Protein AF-A0A850RDW0-F1 (afdb_monomer)

InterPro domains:
  IPR006597 Sel1-like repeat [SM00671] (72-103)
  IPR006597 Sel1-like repeat [SM00671] (104-139)
  IPR011990 Tetratricopeptide-like helical domain superfamily [G3DSA:1.25.40.10] (66-177)

pLDDT: mean 93.42, std 8.1, range [46.59, 98.75]

Structure (mmCIF, N/CA/C/O backbone):
data_AF-A0A850RDW0-F1
#
_entry.id   AF-A0A850RDW0-F1
#
loop_
_atom_site.group_PDB
_atom_site.id
_atom_site.type_symbol
_atom_site.label_atom_id
_atom_site.label_alt_id
_atom_site.label_comp_id
_atom_site.label_asym_id
_atom_site.label_entity_id
_atom_site.label_seq_id
_atom_site.pdbx_PDB_ins_code
_atom_site.Cartn_x
_atom_site.Cartn_y
_atom_site.Cartn_z
_atom_site.occupancy
_atom_site.B_iso_or_equiv
_atom_site.auth_seq_id
_atom_site.auth_comp_id
_atom_site.auth_asym_id
_atom_site.auth_atom_id
_at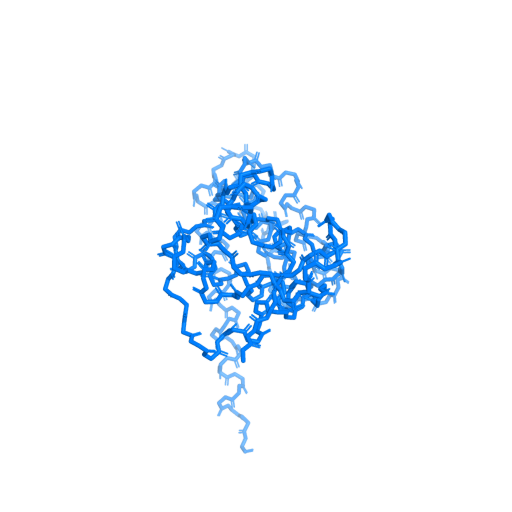om_site.pdbx_PDB_model_num
ATOM 1 N N . MET A 1 1 ? -23.866 -1.781 8.067 1.00 80.44 1 MET A N 1
ATOM 2 C CA . MET A 1 1 ? -22.980 -1.298 9.145 1.00 80.44 1 MET A CA 1
ATOM 3 C C . MET A 1 1 ? -21.683 -2.078 9.038 1.00 80.44 1 MET A C 1
ATOM 5 O O . MET A 1 1 ? -21.721 -3.296 9.168 1.00 80.44 1 MET A O 1
ATOM 9 N N . HIS A 1 2 ? -20.585 -1.411 8.688 1.00 94.94 2 HIS A N 1
ATOM 10 C CA . HIS A 1 2 ? -19.295 -2.055 8.430 1.00 94.94 2 HIS A CA 1
ATOM 11 C C . HIS A 1 2 ? -18.422 -2.018 9.685 1.00 94.94 2 HIS A C 1
ATOM 13 O O . HIS A 1 2 ? -18.418 -1.025 10.416 1.00 94.94 2 HIS A O 1
ATOM 19 N N . LEU A 1 3 ? -17.718 -3.117 9.938 1.00 95.56 3 LEU A N 1
ATOM 20 C CA . LEU A 1 3 ? -16.852 -3.311 11.094 1.00 95.56 3 LEU A CA 1
ATOM 21 C C . LEU A 1 3 ? -15.437 -3.593 10.613 1.00 95.56 3 LEU A C 1
ATOM 23 O O . LEU A 1 3 ? -15.265 -4.355 9.664 1.00 95.56 3 LEU A O 1
ATOM 27 N N . ILE A 1 4 ? -14.456 -3.001 11.286 1.00 96.19 4 ILE A N 1
ATOM 28 C CA . ILE A 1 4 ? -13.034 -3.181 10.985 1.00 96.19 4 ILE A CA 1
ATOM 29 C C . ILE A 1 4 ? -12.236 -3.409 12.264 1.00 96.19 4 ILE A C 1
ATOM 31 O O . ILE A 1 4 ? -12.611 -2.929 13.338 1.00 96.19 4 ILE A O 1
ATOM 35 N N . SER A 1 5 ? -11.125 -4.128 12.150 1.00 95.38 5 SER A N 1
ATOM 36 C CA . SER A 1 5 ? -10.209 -4.352 13.261 1.00 95.38 5 SER A CA 1
ATOM 37 C C . SER A 1 5 ? -9.553 -3.053 13.739 1.00 95.38 5 SER A C 1
ATOM 39 O O . SER A 1 5 ? -9.386 -2.078 12.996 1.00 95.38 5 SER A O 1
ATOM 41 N N . LEU A 1 6 ? -9.068 -3.061 14.983 1.00 94.06 6 LEU A N 1
ATOM 42 C CA . LEU A 1 6 ? -8.269 -1.955 15.519 1.00 94.06 6 LEU A CA 1
ATOM 43 C C . LEU A 1 6 ? -6.953 -1.716 14.766 1.00 94.06 6 LEU A C 1
ATOM 45 O O . LEU A 1 6 ? -6.430 -0.603 14.806 1.00 94.06 6 LEU A O 1
ATOM 49 N N . ASN A 1 7 ? -6.406 -2.730 14.089 1.00 93.62 7 ASN A N 1
ATOM 50 C CA . ASN A 1 7 ? -5.201 -2.554 13.276 1.00 93.62 7 ASN A CA 1
ATOM 51 C C . ASN A 1 7 ? -5.506 -1.688 12.047 1.00 93.62 7 ASN A C 1
ATOM 53 O O . ASN A 1 7 ? -4.749 -0.769 11.740 1.00 93.62 7 ASN A O 1
ATOM 57 N N . THR A 1 8 ? -6.629 -1.947 11.381 1.00 96.25 8 THR A N 1
ATOM 58 C CA . THR A 1 8 ? -7.081 -1.150 10.234 1.00 96.25 8 THR A CA 1
ATOM 59 C C . THR A 1 8 ? -7.539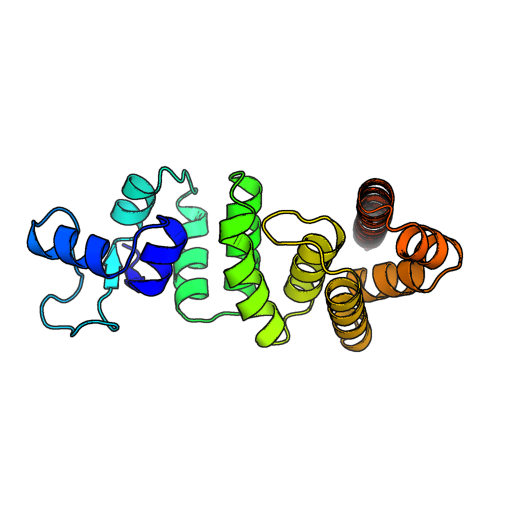 0.232 10.671 1.00 96.25 8 THR A C 1
ATOM 61 O O . THR A 1 8 ? -7.159 1.220 10.052 1.00 96.25 8 THR A O 1
ATOM 64 N N . ALA A 1 9 ? -8.240 0.342 11.801 1.00 96.38 9 ALA A N 1
ATOM 65 C CA . ALA A 1 9 ? -8.602 1.640 12.363 1.00 96.38 9 ALA A CA 1
ATOM 66 C C . ALA A 1 9 ? -7.370 2.506 12.685 1.00 96.38 9 ALA A C 1
ATOM 68 O O . ALA A 1 9 ? -7.361 3.706 12.401 1.00 96.38 9 ALA A O 1
ATOM 69 N N . ALA A 1 10 ? -6.310 1.905 13.235 1.00 95.50 10 ALA A N 1
ATOM 70 C CA . ALA A 1 10 ? -5.043 2.588 13.484 1.00 95.50 10 ALA A CA 1
ATOM 71 C C . ALA A 1 10 ? -4.384 3.052 12.179 1.00 95.50 10 ALA A C 1
ATOM 73 O O . ALA A 1 10 ? -3.977 4.208 12.086 1.00 95.50 10 ALA A O 1
ATOM 74 N N . ALA A 1 11 ? -4.343 2.190 11.158 1.00 94.69 11 ALA A N 1
ATOM 75 C CA . ALA A 1 11 ? -3.799 2.536 9.845 1.00 94.69 11 ALA A CA 1
ATOM 76 C C . ALA A 1 11 ? -4.567 3.695 9.182 1.00 94.69 11 ALA A C 1
ATOM 78 O O . ALA A 1 11 ? -3.960 4.628 8.671 1.00 94.69 11 ALA A O 1
ATOM 79 N N . LEU A 1 12 ? -5.901 3.692 9.249 1.00 96.19 12 LEU A N 1
ATOM 80 C CA . LEU A 1 12 ? -6.719 4.747 8.649 1.00 96.19 12 LEU A CA 1
ATOM 81 C C . LEU A 1 12 ? -6.650 6.068 9.418 1.00 96.19 12 LEU A C 1
ATOM 83 O O . LEU A 1 12 ? -6.789 7.122 8.816 1.00 96.19 12 LEU A O 1
ATOM 87 N N . THR A 1 13 ? -6.427 6.061 10.730 1.00 96.31 13 THR A N 1
ATOM 88 C CA . THR A 1 13 ? -6.446 7.295 11.545 1.00 96.31 13 THR A CA 1
ATOM 89 C C . THR A 1 13 ? -5.061 7.851 11.862 1.00 96.31 13 THR A C 1
ATOM 91 O O . THR A 1 13 ? -4.958 8.981 12.332 1.00 96.31 13 THR A O 1
ATOM 94 N N . GLY A 1 14 ? -4.002 7.057 11.680 1.00 94.31 14 GLY A N 1
ATOM 95 C CA . GLY A 1 14 ? -2.660 7.364 12.185 1.00 94.31 14 GLY A CA 1
ATOM 96 C C . GLY A 1 14 ? -2.547 7.292 13.716 1.00 94.31 14 GLY A C 1
ATOM 97 O O . GLY A 1 14 ? -1.506 7.623 14.286 1.00 94.31 14 GLY A O 1
ATOM 98 N N . LEU A 1 15 ? -3.605 6.872 14.419 1.00 95.25 15 LEU A N 1
ATOM 99 C CA . LEU A 1 15 ? -3.609 6.764 15.874 1.00 95.25 15 LEU A CA 1
ATOM 100 C C . LEU A 1 15 ? -3.040 5.424 16.330 1.00 95.25 15 LEU A C 1
ATOM 102 O O . LEU A 1 15 ? -3.237 4.379 15.715 1.00 95.25 15 LEU A O 1
ATOM 106 N N . THR A 1 16 ? -2.398 5.425 17.497 1.00 94.81 16 THR A N 1
ATOM 107 C CA . THR A 1 16 ? -1.980 4.169 18.128 1.00 94.81 16 THR A CA 1
ATOM 108 C C . THR A 1 16 ? -3.191 3.360 18.601 1.00 94.81 16 THR A C 1
ATOM 110 O O . THR A 1 16 ? -4.186 3.928 19.065 1.00 94.81 16 THR A O 1
ATOM 113 N N . LYS A 1 17 ? -3.069 2.025 18.619 1.00 92.50 17 LYS A N 1
ATOM 114 C CA . LYS A 1 17 ? -4.079 1.133 19.222 1.00 92.50 17 LYS A CA 1
ATOM 115 C C . LYS A 1 17 ? -4.432 1.528 20.661 1.00 92.50 17 LYS A C 1
ATOM 117 O O . LYS A 1 17 ? -5.593 1.463 21.046 1.00 92.50 17 LYS A O 1
ATOM 122 N N . ARG A 1 18 ? -3.451 1.991 21.447 1.00 93.00 18 ARG A N 1
ATOM 123 C CA . ARG A 1 18 ? -3.665 2.488 22.818 1.00 93.00 18 ARG A CA 1
ATOM 124 C C . ARG A 1 18 ? -4.600 3.700 22.845 1.00 93.00 18 ARG A C 1
ATOM 126 O O . ARG A 1 18 ? -5.454 3.794 23.723 1.00 93.00 18 ARG A O 1
ATOM 133 N N . THR A 1 19 ? -4.440 4.630 21.905 1.00 95.69 19 THR A N 1
ATOM 134 C CA . THR A 1 19 ? -5.311 5.809 21.799 1.00 95.69 19 THR A CA 1
ATOM 135 C C . THR A 1 19 ? -6.731 5.412 21.413 1.00 95.69 19 THR A C 1
ATOM 137 O O . THR A 1 19 ? -7.672 5.924 22.014 1.00 95.69 19 THR A O 1
ATOM 140 N N . LEU A 1 20 ? -6.881 4.486 20.461 1.00 94.81 20 LEU A N 1
ATOM 141 C CA . LEU A 1 20 ? -8.188 3.966 20.051 1.00 94.81 20 LEU A CA 1
ATOM 142 C C . LEU A 1 20 ? -8.903 3.264 21.212 1.00 94.81 20 LEU A C 1
ATOM 144 O O . LEU A 1 20 ? -10.069 3.548 21.460 1.00 94.81 20 LEU A O 1
ATOM 148 N N . TRP A 1 21 ? -8.187 2.454 21.998 1.00 92.56 21 TRP A N 1
ATOM 149 C CA . TRP A 1 21 ? -8.728 1.844 23.217 1.00 92.56 21 TRP A CA 1
ATOM 150 C C . TRP A 1 21 ? -9.228 2.873 24.229 1.00 92.56 21 TRP A C 1
ATOM 152 O O . TRP A 1 21 ? -10.342 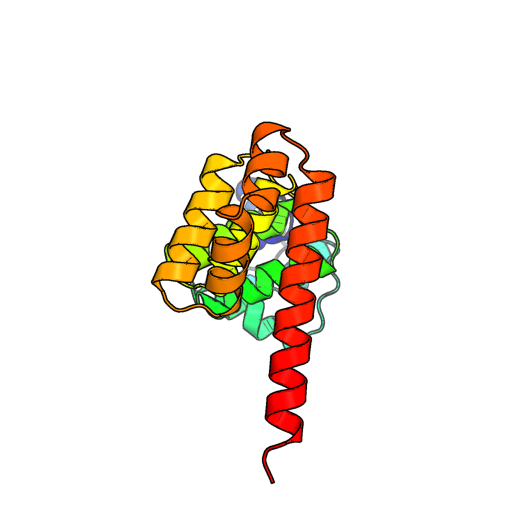2.754 24.721 1.00 92.56 21 TRP A O 1
ATOM 162 N N . ARG A 1 22 ? -8.470 3.948 24.467 1.00 93.56 22 ARG A N 1
ATOM 163 C CA . ARG A 1 22 ? -8.927 5.036 25.344 1.00 93.56 22 ARG A CA 1
ATOM 164 C C . ARG A 1 22 ? -10.224 5.685 24.845 1.00 93.56 22 ARG A C 1
ATOM 166 O O . ARG A 1 22 ? -11.025 6.132 25.658 1.00 93.56 22 ARG A O 1
ATOM 173 N N . TYR A 1 23 ? -10.416 5.785 23.528 1.00 95.31 23 TYR A N 1
ATOM 174 C CA . TYR A 1 23 ? -11.659 6.307 22.955 1.00 95.31 23 TYR A CA 1
ATOM 175 C C . TYR A 1 23 ? -12.827 5.334 23.100 1.00 95.31 23 TYR A C 1
ATOM 177 O O . TYR A 1 23 ? -13.948 5.793 23.298 1.00 95.31 23 TYR A O 1
ATOM 185 N N . ILE A 1 24 ? -12.571 4.027 23.065 1.00 92.81 24 ILE A N 1
ATOM 186 C CA . ILE A 1 24 ? -13.572 3.011 23.405 1.00 92.81 24 ILE A CA 1
ATOM 187 C C . ILE A 1 24 ? -13.963 3.141 24.884 1.00 92.81 24 ILE A C 1
ATOM 189 O O . ILE A 1 24 ? -15.142 3.293 25.188 1.00 92.81 24 ILE A O 1
ATOM 193 N N . ASP A 1 25 ? -12.986 3.200 25.795 1.00 91.81 25 ASP A N 1
ATOM 194 C CA . ASP A 1 25 ? -13.229 3.316 27.243 1.00 91.81 25 ASP A CA 1
ATOM 195 C C . ASP A 1 25 ? -14.012 4.584 27.613 1.00 91.81 25 ASP A C 1
ATOM 197 O O . ASP A 1 25 ? -14.826 4.581 28.535 1.00 91.81 25 ASP A O 1
ATOM 201 N N . SER A 1 26 ? -13.781 5.687 26.892 1.00 94.38 26 SER A N 1
ATOM 202 C CA . SER A 1 26 ? -14.504 6.944 27.103 1.00 94.38 26 SER A CA 1
ATOM 203 C C . SER A 1 26 ? -15.867 7.005 26.401 1.00 94.38 26 SER A C 1
ATOM 205 O O . SER A 1 26 ? -16.510 8.051 26.458 1.00 94.38 26 SER A O 1
ATOM 207 N N . GLY A 1 27 ? -16.274 5.958 25.675 1.00 92.31 27 GLY A N 1
ATOM 208 C CA . GLY A 1 27 ? -17.512 5.921 24.888 1.00 92.31 27 GLY A CA 1
ATOM 209 C C . GLY A 1 27 ? -17.509 6.809 23.637 1.00 92.31 27 GLY A C 1
ATOM 210 O O . GLY A 1 27 ? -18.568 7.122 23.106 1.00 92.31 27 GLY A O 1
ATOM 211 N N . ARG A 1 28 ? -16.333 7.254 23.175 1.00 93.81 28 ARG A N 1
ATOM 212 C CA . ARG A 1 28 ? -16.183 8.035 21.934 1.00 93.81 28 ARG A CA 1
ATOM 213 C C . ARG A 1 28 ? -16.196 7.143 20.690 1.00 93.81 28 ARG A C 1
ATOM 215 O O . ARG A 1 28 ? -16.588 7.619 19.631 1.00 93.81 28 ARG A O 1
ATOM 222 N N . LEU A 1 29 ? -15.714 5.908 20.819 1.00 93.81 29 LEU A N 1
ATOM 223 C CA . LEU A 1 29 ? -15.813 4.878 19.791 1.00 93.81 29 LEU A CA 1
ATOM 224 C C . LEU A 1 29 ? -16.658 3.718 20.305 1.00 93.81 29 LEU A C 1
ATOM 226 O O . LEU A 1 29 ? -16.528 3.314 21.462 1.00 93.81 29 LEU A O 1
ATOM 230 N N . THR A 1 30 ? -17.470 3.155 19.425 1.00 92.88 30 THR A N 1
ATOM 231 C CA . THR A 1 30 ? -18.327 2.013 19.712 1.00 92.88 30 THR A CA 1
ATOM 232 C C . THR A 1 30 ? -17.649 0.729 19.231 1.00 92.88 30 THR A C 1
ATOM 234 O O . THR A 1 30 ? -17.227 0.610 18.076 1.00 92.88 30 THR A O 1
ATOM 237 N N . VAL A 1 31 ? -17.536 -0.249 20.131 1.00 90.31 31 VAL A N 1
ATOM 238 C CA . VAL A 1 31 ? -17.037 -1.598 19.827 1.00 90.31 31 VAL A CA 1
ATOM 239 C C . VAL A 1 31 ? -18.215 -2.530 19.545 1.00 90.31 31 VAL A C 1
ATOM 241 O O . VAL A 1 31 ? -19.213 -2.506 20.265 1.00 90.31 31 VAL A O 1
ATOM 244 N N . ALA A 1 32 ? -18.102 -3.373 18.517 1.00 83.81 32 ALA A N 1
ATOM 245 C CA . ALA A 1 32 ? -19.183 -4.282 18.124 1.00 83.81 32 ALA A CA 1
ATOM 246 C C . ALA A 1 32 ? -19.490 -5.338 19.199 1.00 83.81 32 ALA A C 1
ATOM 248 O O . ALA A 1 32 ? -20.643 -5.711 19.406 1.00 83.81 32 ALA A O 1
ATOM 249 N N . ASN A 1 33 ? -18.450 -5.814 19.886 1.00 82.38 33 ASN A N 1
ATOM 250 C CA . ASN A 1 33 ? -18.553 -6.780 20.969 1.00 82.38 33 ASN A CA 1
ATOM 251 C C . ASN A 1 33 ? -17.702 -6.316 22.167 1.00 82.38 33 ASN A C 1
ATOM 253 O O . ASN A 1 33 ? -16.481 -6.462 22.138 1.00 82.38 33 ASN A O 1
ATOM 257 N N . PRO A 1 34 ? -18.319 -5.789 23.240 1.00 69.31 34 PRO A N 1
ATOM 258 C CA . PRO A 1 34 ? -17.600 -5.311 24.426 1.00 69.31 34 PRO A CA 1
ATOM 259 C C . PRO A 1 34 ? -16.796 -6.395 25.154 1.00 69.31 34 PRO A C 1
ATOM 261 O O . PRO A 1 34 ? -15.900 -6.080 25.931 1.00 69.31 34 PRO A O 1
ATOM 264 N N . ASN A 1 35 ? -17.119 -7.669 24.913 1.00 72.81 35 ASN A N 1
ATOM 265 C CA . ASN A 1 35 ? -16.453 -8.812 25.532 1.00 72.81 35 ASN A CA 1
ATOM 266 C C . ASN A 1 35 ? -15.321 -9.385 24.661 1.00 72.81 35 ASN A C 1
ATOM 268 O O . ASN A 1 35 ? -14.656 -10.336 25.078 1.00 72.81 35 ASN A O 1
ATOM 272 N N . GLU A 1 36 ? -15.100 -8.853 23.454 1.00 74.31 36 GLU A N 1
ATOM 273 C CA . GLU A 1 36 ? -13.983 -9.268 22.607 1.00 74.31 36 GLU A CA 1
ATOM 274 C C . GLU A 1 36 ? -12.665 -8.668 23.112 1.00 74.31 36 GLU A C 1
ATOM 276 O O . GLU A 1 36 ? -12.533 -7.449 23.240 1.00 74.31 36 GLU A O 1
ATOM 281 N N . PRO A 1 37 ? -11.655 -9.503 23.403 1.00 64.31 37 PRO A N 1
ATOM 282 C CA . PRO A 1 37 ? -10.423 -9.021 23.995 1.00 64.31 37 PRO A CA 1
ATOM 283 C C . PRO A 1 37 ? -9.545 -8.300 22.969 1.00 64.31 37 PRO A C 1
ATOM 285 O O . PRO A 1 37 ? -9.248 -8.836 21.898 1.00 64.31 37 PRO A O 1
ATOM 288 N N . GLY A 1 38 ? -9.010 -7.144 23.369 1.00 69.56 38 GLY A N 1
ATOM 289 C CA . GLY A 1 38 ? -7.776 -6.575 22.823 1.00 69.56 38 GLY A CA 1
ATOM 290 C C . GLY A 1 38 ? -7.715 -6.518 21.291 1.00 69.56 38 GLY A C 1
ATOM 291 O O . GLY A 1 38 ? -8.446 -5.783 20.640 1.00 69.56 38 GLY A O 1
ATOM 292 N N . GLU A 1 39 ? -6.796 -7.276 20.694 1.00 65.69 39 GLU A N 1
ATOM 293 C CA . GLU A 1 39 ? -6.509 -7.211 19.252 1.00 65.69 39 GLU A CA 1
ATOM 294 C C . GLU A 1 39 ? -7.621 -7.755 18.347 1.00 65.69 39 GLU A C 1
ATOM 296 O O . GLU A 1 39 ? -7.575 -7.528 17.142 1.00 65.69 39 GLU A O 1
ATOM 301 N N . LYS A 1 40 ? -8.614 -8.451 18.913 1.00 78.69 40 LYS A N 1
ATOM 302 C CA . LYS A 1 40 ? -9.766 -8.975 18.168 1.00 78.69 40 LYS A CA 1
ATOM 303 C C . LYS A 1 40 ? -10.939 -8.003 18.110 1.00 78.69 40 LYS A C 1
ATOM 305 O O . LYS A 1 40 ? -11.911 -8.302 17.431 1.00 78.69 40 LYS A O 1
ATOM 310 N N . ALA A 1 41 ? -10.864 -6.879 18.820 1.00 87.94 41 ALA A N 1
ATOM 311 C CA . ALA A 1 41 ? -11.945 -5.911 18.848 1.00 87.94 41 ALA A CA 1
ATOM 312 C C . ALA A 1 41 ? -12.169 -5.286 17.463 1.00 87.94 41 ALA A C 1
ATOM 314 O O . ALA A 1 41 ? -11.219 -4.889 16.778 1.00 87.94 41 ALA A O 1
ATOM 315 N N . HIS A 1 42 ? -13.445 -5.160 17.102 1.00 93.75 42 HIS A N 1
ATOM 316 C CA . HIS A 1 42 ? -13.887 -4.469 15.899 1.00 93.75 42 HIS A CA 1
ATOM 317 C C . HIS A 1 42 ? -14.674 -3.211 16.254 1.00 93.75 42 HIS A C 1
ATOM 319 O O . HIS A 1 42 ? -15.501 -3.212 17.168 1.00 93.75 42 HIS A O 1
ATOM 325 N N . VAL A 1 43 ? -14.428 -2.149 15.496 1.00 95.25 43 VAL A N 1
ATOM 326 C CA . VAL A 1 43 ? -15.070 -0.837 15.634 1.00 95.25 43 VAL A CA 1
ATOM 327 C C . VAL A 1 43 ? -15.815 -0.481 14.355 1.00 95.25 43 VAL A C 1
ATOM 329 O O . VAL A 1 43 ? -15.550 -1.045 13.288 1.00 95.25 43 VAL A O 1
ATOM 332 N N . HIS A 1 44 ? -16.761 0.448 14.453 1.00 95.69 44 HIS A N 1
ATOM 333 C CA . HIS A 1 44 ? -17.546 0.875 13.301 1.00 95.69 44 HIS A CA 1
ATOM 334 C C . HIS A 1 44 ? -16.728 1.741 12.350 1.00 95.69 44 HIS A C 1
ATOM 336 O O . HIS A 1 44 ? -16.143 2.746 12.749 1.00 95.69 44 HIS A O 1
ATOM 342 N N . LEU A 1 45 ? -16.730 1.362 11.072 1.00 96.56 45 LEU A N 1
ATOM 343 C CA . LEU A 1 45 ? -15.980 2.060 10.034 1.00 96.56 45 LEU A CA 1
ATOM 344 C C . LEU A 1 45 ? -16.378 3.540 9.929 1.00 96.56 45 LEU A C 1
ATOM 346 O O . LEU A 1 45 ? -15.496 4.385 9.842 1.00 96.56 45 LEU A O 1
ATOM 350 N N . ASP A 1 46 ? -17.669 3.864 10.015 1.00 95.00 46 ASP A N 1
ATOM 351 C CA . ASP A 1 46 ? -18.161 5.243 9.874 1.00 95.00 46 ASP A CA 1
ATOM 352 C C . ASP A 1 46 ? -17.580 6.180 10.952 1.00 95.00 46 ASP A C 1
ATOM 354 O O . ASP A 1 46 ? -17.196 7.314 10.664 1.00 95.00 46 ASP A O 1
ATOM 358 N N . GLU A 1 47 ? -17.434 5.691 12.189 1.00 95.94 47 GLU A N 1
ATOM 359 C CA . GLU A 1 47 ? -16.808 6.448 13.280 1.00 95.94 47 GLU A CA 1
ATOM 360 C C . GLU A 1 47 ? -15.306 6.662 13.034 1.00 95.94 47 GLU A C 1
ATOM 362 O O . GLU A 1 47 ? -14.756 7.719 13.351 1.00 95.94 47 GLU A O 1
ATOM 367 N N . ILE A 1 48 ? -14.636 5.672 12.438 1.00 97.06 48 ILE A N 1
ATOM 368 C CA . ILE A 1 48 ? -13.216 5.744 12.084 1.00 97.06 48 ILE A CA 1
ATOM 369 C C . ILE A 1 48 ? -12.976 6.681 10.900 1.00 97.06 48 ILE A C 1
ATOM 371 O O . ILE A 1 48 ? -12.029 7.469 10.936 1.00 97.06 48 ILE A O 1
ATOM 375 N N . LEU A 1 49 ? -13.828 6.654 9.875 1.00 95.81 49 LEU A N 1
ATOM 376 C CA . LEU A 1 49 ? -13.756 7.594 8.757 1.00 95.81 49 LEU A CA 1
ATOM 377 C C . LEU A 1 49 ? -13.960 9.030 9.254 1.00 95.81 49 LEU A C 1
ATOM 379 O O . LEU A 1 49 ? -13.112 9.884 8.993 1.00 95.81 49 LEU A O 1
ATOM 383 N N . ALA A 1 50 ? -14.965 9.261 10.106 1.00 94.75 50 ALA A N 1
ATOM 384 C CA . ALA A 1 50 ? -15.173 10.555 10.754 1.00 94.75 50 ALA A CA 1
ATOM 385 C C . ALA A 1 50 ? -13.964 11.008 11.597 1.00 94.75 50 ALA A C 1
ATOM 387 O O . ALA A 1 50 ? -13.633 12.193 11.623 1.00 94.75 50 ALA A O 1
ATOM 388 N N . LEU A 1 51 ? -13.281 10.079 12.276 1.00 95.69 51 LEU A N 1
ATOM 389 C CA . LEU A 1 51 ? -12.096 10.377 13.086 1.00 95.69 51 LEU A CA 1
ATOM 390 C C . LEU A 1 51 ? -10.844 10.656 12.246 1.00 95.69 51 LEU A C 1
ATOM 392 O O . LEU A 1 51 ? -10.021 11.483 12.634 1.00 95.69 51 LEU A O 1
ATOM 396 N N . SER A 1 52 ? -10.685 9.949 11.129 1.00 94.56 52 SER A N 1
ATOM 397 C CA . SER A 1 52 ? -9.527 10.076 10.237 1.00 94.56 52 SER A CA 1
ATOM 398 C C . SER A 1 52 ? -9.576 11.314 9.341 1.00 94.56 52 SER A C 1
ATOM 400 O O . SER A 1 52 ? -8.543 11.708 8.807 1.00 94.56 52 SER A O 1
ATOM 402 N N . GLY A 1 53 ? -10.759 11.910 9.153 1.00 91.25 53 GLY A N 1
ATOM 403 C CA . GLY A 1 53 ? -10.974 12.981 8.178 1.00 91.25 53 GLY A CA 1
ATOM 404 C C . GLY A 1 53 ? -10.996 12.495 6.724 1.00 91.25 53 GLY A C 1
ATOM 405 O O . GLY A 1 53 ? -11.010 13.317 5.811 1.00 91.25 53 GLY A O 1
ATOM 406 N N . LEU A 1 54 ? -11.002 11.177 6.494 1.00 91.38 54 LEU A N 1
ATOM 407 C CA . LEU A 1 54 ? -11.175 10.590 5.169 1.00 91.38 54 LEU A CA 1
ATOM 408 C C . LEU A 1 54 ? -12.623 10.733 4.705 1.00 91.38 54 LEU A C 1
ATOM 410 O O . LEU A 1 54 ? -13.553 10.410 5.442 1.00 91.38 54 LEU A O 1
ATOM 414 N N . THR A 1 55 ? -12.800 11.151 3.454 1.00 89.50 55 THR A N 1
ATOM 415 C CA . THR A 1 55 ? -14.104 11.134 2.782 1.00 89.50 55 THR A CA 1
ATOM 416 C C . THR A 1 55 ? -14.074 10.043 1.722 1.00 89.50 55 THR A C 1
ATOM 418 O O . THR A 1 55 ? -13.660 10.276 0.592 1.00 89.50 55 THR A O 1
ATOM 421 N N . ILE A 1 56 ? -14.458 8.831 2.118 1.00 92.44 56 ILE A N 1
ATOM 422 C CA . ILE A 1 56 ? -14.568 7.679 1.219 1.00 92.44 56 ILE A CA 1
ATOM 423 C C . ILE A 1 56 ? -16.053 7.446 0.953 1.00 92.44 56 ILE A C 1
ATOM 425 O O . ILE A 1 56 ? -16.849 7.447 1.892 1.00 92.44 56 ILE A O 1
ATOM 429 N N . ASP A 1 57 ? -16.426 7.296 -0.319 1.00 93.56 57 ASP A N 1
ATOM 430 C CA . ASP A 1 57 ? -17.812 7.007 -0.689 1.00 93.56 57 ASP A CA 1
ATOM 431 C C . ASP A 1 57 ? -18.252 5.667 -0.061 1.00 93.56 57 ASP A C 1
ATOM 433 O O . ASP A 1 57 ? -17.483 4.695 -0.107 1.00 93.56 57 ASP A O 1
ATOM 437 N N . PRO A 1 58 ? -19.465 5.587 0.525 1.00 95.25 58 PRO A N 1
ATOM 438 C CA . PRO A 1 58 ? -20.020 4.349 1.061 1.00 95.25 58 PRO A CA 1
ATOM 439 C C . PRO A 1 58 ? -19.936 3.130 0.135 1.00 95.25 58 PRO A C 1
ATOM 441 O O . PRO A 1 58 ? -19.873 2.007 0.641 1.00 95.25 58 PRO A O 1
ATOM 444 N N . GLU A 1 59 ? -19.899 3.314 -1.190 1.00 95.56 59 GLU A N 1
ATOM 445 C CA . GLU A 1 59 ? -19.713 2.214 -2.145 1.00 95.56 59 GLU A CA 1
ATOM 446 C C . GLU A 1 59 ? -18.391 1.445 -1.951 1.00 95.56 59 GLU A C 1
ATOM 448 O O . GLU A 1 59 ? -18.346 0.243 -2.208 1.00 95.56 59 GLU A O 1
ATOM 453 N N . TYR A 1 60 ? -17.346 2.090 -1.411 1.00 95.94 60 TYR A N 1
ATOM 454 C CA . TYR A 1 60 ? -16.036 1.478 -1.136 1.00 95.94 60 TYR A CA 1
ATOM 455 C C . TYR A 1 60 ? -15.892 0.934 0.291 1.00 95.94 60 TYR A C 1
ATOM 457 O O . TYR A 1 60 ? -14.864 0.349 0.639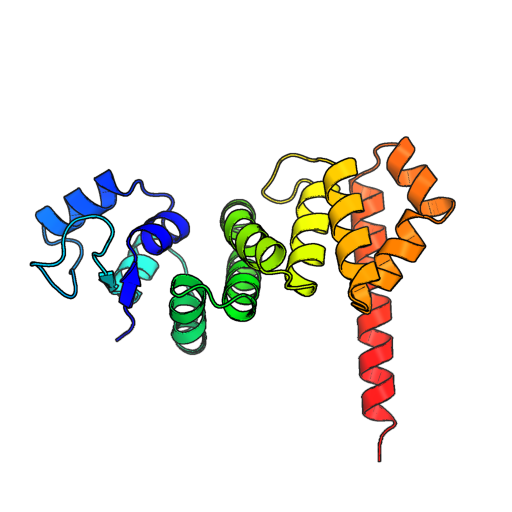 1.00 95.94 60 TYR A O 1
ATOM 465 N N . HIS A 1 61 ? -16.898 1.090 1.156 1.00 96.88 61 HIS A N 1
ATOM 466 C CA . HIS A 1 61 ? -16.843 0.525 2.509 1.00 96.88 61 HIS A CA 1
ATOM 467 C C . HIS A 1 61 ? -16.630 -1.002 2.527 1.00 96.88 61 HIS A C 1
ATOM 469 O O . HIS A 1 61 ? -15.853 -1.467 3.367 1.00 96.88 61 HIS A O 1
ATOM 475 N N . PRO A 1 62 ? -17.245 -1.804 1.628 1.00 97.81 62 PRO A N 1
ATOM 476 C CA . PRO A 1 62 ? -16.935 -3.228 1.510 1.00 97.81 62 PRO A CA 1
ATOM 477 C C . PRO A 1 62 ? -15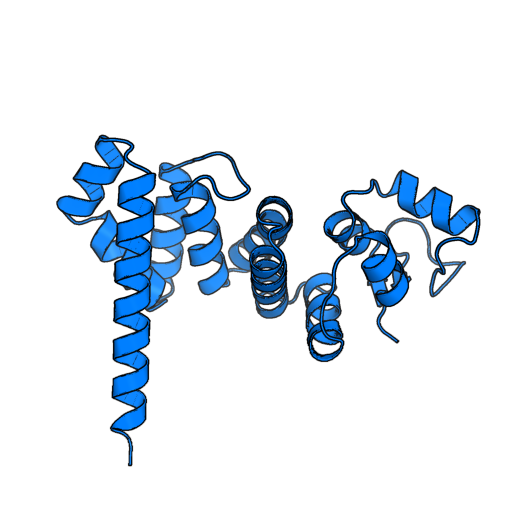.450 -3.493 1.237 1.00 97.81 62 PRO A C 1
ATOM 479 O O . PRO A 1 62 ? -14.866 -4.332 1.915 1.00 97.81 62 PRO A O 1
ATOM 482 N N . THR A 1 63 ? -14.815 -2.716 0.353 1.00 98.00 63 THR A N 1
ATOM 483 C CA . THR A 1 63 ? -13.380 -2.825 0.045 1.00 98.00 63 THR A CA 1
ATOM 484 C C . THR A 1 63 ? -12.521 -2.660 1.295 1.00 98.00 63 THR A C 1
ATOM 486 O O . THR A 1 63 ? -11.597 -3.435 1.518 1.00 98.00 63 THR A O 1
ATOM 489 N N . ILE A 1 64 ? -12.845 -1.703 2.170 1.00 98.06 64 ILE A N 1
ATOM 490 C CA . ILE A 1 64 ? -12.097 -1.502 3.423 1.00 98.06 64 ILE A CA 1
ATOM 491 C C . ILE A 1 64 ? -12.239 -2.719 4.349 1.00 98.06 64 ILE A C 1
ATOM 493 O O . ILE A 1 64 ? -11.270 -3.141 4.982 1.00 98.06 64 ILE A O 1
ATOM 497 N N . VAL A 1 65 ? -13.439 -3.298 4.426 1.00 97.81 65 VAL A N 1
ATOM 498 C CA . VAL A 1 65 ? -13.697 -4.492 5.244 1.00 97.81 65 VAL A CA 1
ATOM 499 C C . VAL A 1 65 ? -12.972 -5.718 4.687 1.00 97.81 65 VAL A C 1
ATOM 501 O O . VAL A 1 65 ? -12.403 -6.494 5.452 1.00 97.81 65 VAL A O 1
ATOM 504 N N . ASP A 1 66 ? -12.956 -5.906 3.372 1.00 98.38 66 ASP A N 1
ATOM 505 C CA . ASP A 1 66 ? -12.281 -7.050 2.758 1.00 98.38 66 ASP A CA 1
ATOM 506 C C . ASP A 1 66 ? -10.752 -6.898 2.808 1.00 98.38 66 ASP A C 1
ATOM 508 O O . ASP A 1 66 ? -10.041 -7.868 3.086 1.00 98.38 66 ASP A O 1
ATOM 512 N N . ALA A 1 67 ? -10.241 -5.667 2.710 1.00 98.38 67 ALA A N 1
ATOM 513 C CA . ALA A 1 67 ? -8.835 -5.363 2.956 1.00 98.38 67 ALA A CA 1
ATOM 514 C C . ALA A 1 67 ? -8.416 -5.707 4.397 1.00 98.38 67 ALA A C 1
ATOM 516 O O . ALA A 1 67 ? -7.359 -6.314 4.613 1.00 98.38 67 ALA A O 1
ATOM 517 N N . ASP A 1 68 ? -9.255 -5.358 5.383 1.00 97.44 68 ASP A N 1
ATOM 518 C CA . ASP A 1 68 ? -9.067 -5.702 6.801 1.00 97.44 68 ASP A CA 1
ATOM 519 C C . ASP A 1 68 ? -9.028 -7.221 7.027 1.00 97.44 68 ASP A C 1
ATOM 521 O O . ASP A 1 68 ? -8.238 -7.713 7.833 1.00 97.44 68 ASP A O 1
ATOM 525 N N . ARG A 1 69 ? -9.823 -7.976 6.261 1.00 96.31 69 ARG A N 1
ATOM 526 C CA . ARG A 1 69 ? -9.859 -9.448 6.293 1.00 96.31 69 ARG A CA 1
ATOM 527 C C . ARG A 1 69 ? -8.682 -10.119 5.597 1.00 96.31 69 ARG A C 1
ATOM 529 O O . ARG A 1 69 ? -8.508 -11.327 5.752 1.00 96.31 69 ARG A O 1
ATOM 536 N N . GLY A 1 70 ? -7.868 -9.363 4.868 1.00 97.12 70 GLY A N 1
ATOM 537 C CA . GLY A 1 70 ? -6.681 -9.892 4.211 1.00 97.12 70 GLY A CA 1
ATOM 538 C C . GLY A 1 70 ? -6.832 -10.167 2.719 1.00 97.12 70 GLY A C 1
ATOM 539 O O . GLY A 1 70 ? -5.937 -10.799 2.165 1.00 97.12 70 GLY A O 1
ATOM 540 N N . ASP A 1 71 ? -7.921 -9.735 2.075 1.00 98.44 71 ASP A N 1
ATOM 541 C CA . ASP A 1 71 ? -8.080 -9.922 0.633 1.00 98.44 71 ASP A CA 1
ATOM 542 C C . ASP A 1 71 ? -7.033 -9.090 -0.141 1.00 98.44 71 ASP A C 1
ATOM 544 O O . ASP A 1 71 ? -7.002 -7.866 0.012 1.00 98.44 71 ASP A O 1
ATOM 548 N N . PRO A 1 72 ? -6.153 -9.707 -0.953 1.00 98.31 72 PRO A N 1
ATOM 549 C CA . PRO A 1 72 ? -5.054 -8.985 -1.595 1.00 98.31 72 PRO A CA 1
ATOM 550 C C . PRO A 1 72 ? -5.508 -7.931 -2.608 1.00 98.31 72 PRO A C 1
ATOM 552 O O . PRO A 1 72 ? -4.834 -6.913 -2.765 1.00 98.31 72 PRO A O 1
ATOM 555 N N . ILE A 1 73 ? -6.637 -8.165 -3.283 1.00 98.31 73 ILE A N 1
ATOM 556 C CA . ILE A 1 73 ? -7.188 -7.231 -4.269 1.00 98.31 73 ILE A CA 1
ATOM 557 C C . ILE A 1 73 ? -7.718 -6.008 -3.521 1.00 98.31 73 ILE A C 1
ATOM 559 O O . ILE A 1 73 ? -7.261 -4.896 -3.765 1.00 98.31 73 ILE A O 1
ATOM 563 N N . ALA A 1 74 ? -8.562 -6.220 -2.511 1.00 98.56 74 ALA A N 1
ATOM 564 C CA . ALA A 1 74 ? -9.118 -5.152 -1.693 1.00 98.56 74 ALA A CA 1
ATOM 565 C C . ALA A 1 74 ? -8.038 -4.363 -0.933 1.00 98.56 74 ALA A C 1
ATOM 567 O O . ALA A 1 74 ? -8.156 -3.152 -0.763 1.00 98.56 74 ALA A O 1
ATOM 568 N N . GLN A 1 75 ? -6.956 -5.016 -0.493 1.00 98.75 75 GLN A N 1
ATOM 569 C CA . GLN A 1 75 ? -5.794 -4.325 0.073 1.00 98.75 75 GLN A CA 1
ATOM 570 C C . GLN A 1 75 ? -5.122 -3.407 -0.951 1.00 98.75 75 GLN A C 1
ATOM 572 O O . GLN A 1 75 ? -4.775 -2.276 -0.616 1.00 98.75 75 GLN A O 1
ATOM 577 N N . CYS A 1 76 ? -4.952 -3.860 -2.193 1.00 98.62 76 CYS A N 1
ATOM 578 C CA . CYS A 1 76 ? -4.434 -3.008 -3.258 1.00 98.62 76 CYS A CA 1
ATOM 579 C C . CYS A 1 76 ? -5.377 -1.832 -3.542 1.00 98.62 76 CYS A C 1
ATOM 581 O O . CYS A 1 76 ? -4.930 -0.687 -3.574 1.00 98.62 76 CYS A O 1
ATOM 583 N N . ASP A 1 77 ? -6.676 -2.098 -3.666 1.00 98.44 77 ASP A N 1
ATOM 584 C CA . ASP A 1 77 ? -7.695 -1.081 -3.932 1.00 98.44 77 ASP A CA 1
ATOM 585 C C . ASP A 1 77 ? -7.765 -0.043 -2.807 1.00 98.44 77 ASP A C 1
ATOM 587 O O . ASP A 1 77 ? -7.825 1.157 -3.068 1.00 98.44 77 ASP A O 1
ATOM 591 N N . LEU A 1 78 ? -7.666 -0.467 -1.544 1.00 98.31 78 LEU A N 1
ATOM 592 C CA . LEU A 1 78 ? -7.573 0.448 -0.407 1.00 98.31 78 LEU A CA 1
ATOM 593 C C . LEU A 1 78 ? -6.306 1.311 -0.469 1.00 98.31 78 LEU A C 1
ATOM 595 O O . LEU A 1 78 ? -6.363 2.507 -0.180 1.00 98.31 78 LEU A O 1
ATOM 599 N N . GLY A 1 79 ? -5.172 0.738 -0.875 1.00 98.25 79 GLY A N 1
ATOM 600 C CA . GLY A 1 79 ? -3.959 1.509 -1.139 1.00 98.25 79 GLY A CA 1
ATOM 601 C C . GLY A 1 79 ? -4.190 2.600 -2.193 1.00 98.25 79 GLY A C 1
ATOM 602 O O . GLY A 1 79 ? -3.827 3.755 -1.971 1.00 98.25 79 GLY A O 1
ATOM 603 N N . ILE A 1 80 ? -4.868 2.272 -3.298 1.00 97.25 80 ILE A N 1
ATOM 604 C CA . ILE A 1 80 ? -5.218 3.231 -4.359 1.00 97.25 80 ILE A CA 1
ATOM 605 C C . ILE A 1 80 ? -6.158 4.322 -3.825 1.00 97.25 80 ILE A C 1
ATOM 607 O O . ILE A 1 80 ? -5.908 5.507 -4.045 1.00 97.25 80 ILE A O 1
ATOM 611 N N . LEU A 1 81 ? -7.190 3.958 -3.056 1.00 97.00 81 LEU A N 1
ATOM 612 C CA . LEU A 1 81 ? -8.100 4.922 -2.425 1.00 97.00 81 LEU A CA 1
ATOM 613 C C . LEU A 1 81 ? -7.348 5.907 -1.517 1.00 97.00 81 LEU A C 1
ATOM 615 O O . LEU A 1 81 ? -7.643 7.104 -1.522 1.00 97.00 81 LEU A O 1
ATOM 619 N N . LEU A 1 82 ? -6.359 5.433 -0.757 1.00 97.50 82 LEU A N 1
ATOM 620 C CA . LEU A 1 82 ? -5.532 6.281 0.105 1.00 97.50 82 LEU A CA 1
ATOM 621 C C . LEU A 1 82 ? -4.614 7.209 -0.702 1.00 97.50 82 LEU A C 1
ATOM 623 O O . LEU A 1 82 ? -4.501 8.385 -0.353 1.00 97.50 82 LEU A O 1
ATOM 627 N N . LEU A 1 83 ? -4.031 6.738 -1.811 1.00 95.56 83 LEU A N 1
ATOM 628 C CA . LEU A 1 83 ? -3.283 7.596 -2.739 1.00 95.56 83 LEU A CA 1
ATOM 629 C C . LEU A 1 83 ? -4.166 8.713 -3.312 1.00 95.56 83 LEU A C 1
ATOM 631 O O . LEU A 1 83 ? -3.788 9.883 -3.262 1.00 95.56 83 LEU A O 1
ATOM 635 N N . MET A 1 84 ? -5.371 8.378 -3.782 1.00 94.31 84 MET A N 1
ATOM 636 C CA . MET A 1 84 ? -6.336 9.353 -4.312 1.00 94.31 84 MET A CA 1
ATOM 637 C C . MET A 1 84 ? -6.768 10.386 -3.261 1.00 94.31 84 MET A C 1
ATOM 639 O O . MET A 1 84 ? -7.071 11.530 -3.598 1.00 94.31 84 MET A O 1
ATOM 643 N N . ASN A 1 85 ? -6.741 10.008 -1.981 1.00 94.31 85 ASN A N 1
ATOM 644 C CA . ASN A 1 85 ? -6.992 10.891 -0.843 1.00 94.31 85 ASN A CA 1
ATOM 645 C C . ASN A 1 85 ? -5.731 11.627 -0.345 1.00 94.31 85 ASN A C 1
ATOM 647 O O . ASN A 1 85 ? -5.736 12.158 0.764 1.00 94.31 85 ASN A O 1
ATOM 651 N N . GLN A 1 86 ? -4.658 11.686 -1.145 1.00 94.62 86 GLN A N 1
ATOM 652 C CA . GLN A 1 86 ? -3.395 12.366 -0.817 1.00 94.62 86 GLN A CA 1
ATOM 653 C C . GLN A 1 86 ? -2.724 11.825 0.456 1.00 94.62 86 GLN A C 1
ATOM 655 O O . GLN A 1 86 ? -2.065 12.560 1.193 1.00 94.62 86 GLN A O 1
ATOM 660 N N . ARG A 1 87 ? -2.871 10.521 0.718 1.00 95.88 87 ARG A N 1
ATOM 661 C CA . ARG A 1 87 ? -2.260 9.822 1.859 1.00 95.88 87 ARG A CA 1
ATOM 662 C C . ARG A 1 87 ? -1.316 8.709 1.402 1.00 95.88 87 ARG A C 1
ATOM 664 O O . ARG A 1 87 ? -1.529 7.542 1.736 1.00 95.88 87 ARG A O 1
ATOM 671 N N . PRO A 1 88 ? -0.243 9.041 0.662 1.00 96.62 88 PRO A N 1
ATOM 672 C CA . PRO A 1 88 ? 0.646 8.035 0.096 1.00 96.62 88 PRO A CA 1
ATOM 673 C C . PRO A 1 88 ? 1.343 7.187 1.157 1.00 96.62 88 PRO A C 1
ATOM 675 O O . PRO A 1 88 ? 1.421 5.975 1.000 1.00 96.62 88 PRO A O 1
ATOM 678 N N . ALA A 1 89 ? 1.768 7.781 2.276 1.00 96.81 89 ALA A N 1
ATOM 679 C CA . ALA A 1 89 ? 2.416 7.035 3.357 1.00 96.81 89 ALA A CA 1
ATOM 680 C C . ALA A 1 89 ? 1.501 5.968 3.982 1.00 96.81 89 ALA A C 1
ATOM 682 O O . ALA A 1 89 ? 1.964 4.888 4.346 1.00 96.81 89 ALA A O 1
ATOM 683 N N . ASP A 1 90 ? 0.196 6.237 4.053 1.00 96.31 90 ASP A N 1
ATOM 684 C CA . ASP A 1 90 ? -0.774 5.295 4.610 1.00 96.31 90 ASP A CA 1
ATOM 685 C C . ASP A 1 90 ? -1.149 4.188 3.620 1.00 96.31 90 ASP A C 1
ATOM 687 O O . ASP A 1 90 ? -1.610 3.131 4.046 1.00 96.31 90 ASP A O 1
ATOM 691 N N . ALA A 1 91 ? -0.926 4.393 2.317 1.00 98.12 91 ALA A N 1
ATOM 692 C CA . ALA A 1 91 ? -1.156 3.391 1.279 1.00 98.12 91 ALA A CA 1
ATOM 693 C C . ALA A 1 91 ? -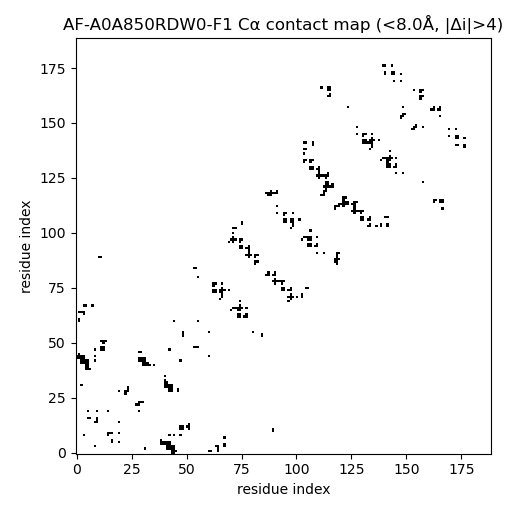0.090 2.279 1.282 1.00 98.12 91 ALA A C 1
ATOM 695 O O . ALA A 1 91 ? -0.400 1.117 1.012 1.00 98.12 91 ALA A O 1
ATOM 696 N N . ILE A 1 92 ? 1.159 2.608 1.635 1.00 98.38 92 ILE A N 1
ATOM 697 C CA . ILE A 1 92 ? 2.303 1.686 1.537 1.00 98.38 92 ILE A CA 1
ATOM 698 C C . ILE A 1 92 ? 2.103 0.368 2.296 1.00 98.38 92 ILE A C 1
ATOM 700 O O . ILE A 1 92 ? 2.340 -0.689 1.705 1.00 98.38 92 ILE A O 1
ATOM 704 N N . PRO A 1 93 ? 1.633 0.352 3.560 1.00 97.94 93 PRO A N 1
ATOM 705 C CA . PRO A 1 93 ? 1.403 -0.901 4.272 1.00 97.94 93 PRO A CA 1
ATOM 706 C C . PRO A 1 93 ? 0.380 -1.808 3.578 1.00 97.94 93 PRO A C 1
ATOM 708 O O . PRO A 1 93 ? 0.478 -3.029 3.691 1.00 97.94 93 PRO A O 1
ATOM 711 N N . TRP A 1 94 ? -0.588 -1.236 2.859 1.00 98.56 94 TRP A N 1
ATOM 712 C CA . TRP A 1 94 ? -1.604 -1.993 2.130 1.00 98.56 94 TRP A CA 1
ATOM 713 C C . TRP A 1 94 ? -1.045 -2.614 0.856 1.00 98.56 94 TRP A C 1
ATOM 715 O O . TRP A 1 94 ? -1.207 -3.819 0.653 1.00 98.56 94 TRP A O 1
ATOM 725 N N . PHE A 1 95 ? -0.279 -1.847 0.077 1.00 98.69 95 PHE A N 1
ATOM 726 C CA . PHE A 1 95 ? 0.454 -2.396 -1.064 1.00 98.69 95 PHE A CA 1
ATOM 727 C C . PHE A 1 95 ? 1.440 -3.478 -0.637 1.00 98.69 95 PHE A C 1
ATOM 729 O O . PHE A 1 95 ? 1.507 -4.525 -1.271 1.00 98.69 95 PHE A O 1
ATOM 736 N N . GLN A 1 96 ? 2.147 -3.289 0.480 1.00 98.44 96 GLN A N 1
ATOM 737 C CA . GLN A 1 96 ? 3.068 -4.294 1.004 1.00 98.44 96 GLN A CA 1
ATOM 738 C C . GLN A 1 96 ? 2.358 -5.605 1.355 1.00 98.44 96 GLN A C 1
ATOM 740 O O . GLN A 1 96 ? 2.872 -6.679 1.038 1.00 98.44 96 GLN A O 1
ATOM 745 N N . ARG A 1 97 ? 1.185 -5.545 1.998 1.00 98.31 97 ARG A N 1
ATOM 746 C CA . ARG A 1 97 ? 0.397 -6.744 2.331 1.00 98.31 97 ARG A CA 1
ATOM 747 C C . ARG A 1 97 ? -0.064 -7.476 1.068 1.00 98.31 97 ARG A C 1
ATOM 749 O O . ARG A 1 97 ? 0.180 -8.676 0.957 1.00 98.31 97 ARG A O 1
ATOM 756 N N . ALA A 1 98 ? -0.620 -6.752 0.099 1.00 98.62 98 ALA A N 1
ATOM 757 C CA . ALA A 1 98 ? -1.085 -7.322 -1.162 1.00 98.62 98 ALA A CA 1
ATOM 758 C C . ALA A 1 98 ? 0.066 -7.901 -2.010 1.00 98.62 98 ALA A C 1
ATOM 760 O O . ALA A 1 98 ? -0.023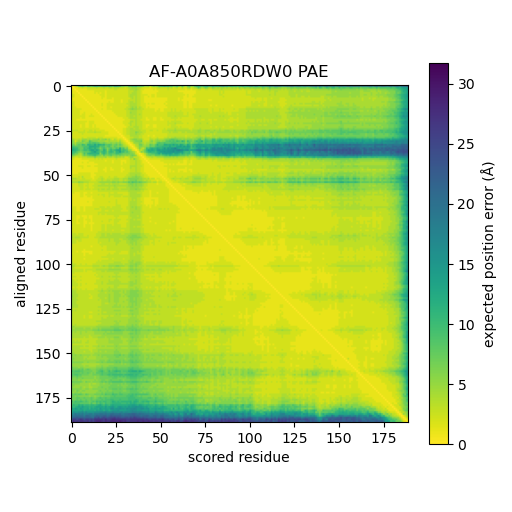 -9.027 -2.504 1.00 98.62 98 ALA A O 1
ATOM 761 N N . ALA A 1 99 ? 1.192 -7.188 -2.115 1.00 98.25 99 ALA A N 1
ATOM 762 C CA . ALA A 1 99 ? 2.392 -7.650 -2.814 1.00 98.25 99 ALA A CA 1
ATOM 763 C C . ALA A 1 99 ? 2.980 -8.916 -2.165 1.00 98.25 99 ALA A C 1
ATOM 765 O O . ALA A 1 99 ? 3.342 -9.864 -2.866 1.00 98.25 99 ALA A O 1
ATOM 766 N N . ASN A 1 100 ? 3.005 -8.980 -0.827 1.00 97.75 100 ASN A N 1
ATOM 767 C CA . ASN A 1 100 ? 3.433 -10.168 -0.079 1.00 97.75 100 ASN A CA 1
ATOM 768 C C . ASN A 1 100 ? 2.480 -11.359 -0.256 1.00 97.75 100 ASN A C 1
ATOM 770 O O . ASN A 1 100 ? 2.915 -12.506 -0.179 1.00 97.75 100 ASN A O 1
ATOM 774 N N . ALA A 1 101 ? 1.202 -11.101 -0.536 1.00 97.12 101 ALA A N 1
ATOM 775 C CA . ALA A 1 101 ? 0.228 -12.111 -0.945 1.00 97.12 101 ALA A CA 1
ATOM 776 C C . ALA A 1 101 ? 0.306 -12.458 -2.448 1.00 97.12 101 ALA A C 1
ATOM 778 O O . ALA A 1 101 ? -0.569 -13.135 -2.984 1.00 97.12 101 ALA A O 1
ATOM 779 N N . PHE A 1 102 ? 1.381 -12.043 -3.121 1.00 95.38 102 PHE A N 1
ATOM 780 C CA . PHE A 1 102 ? 1.670 -12.282 -4.532 1.00 95.38 102 PHE A CA 1
ATOM 781 C C . PHE A 1 102 ? 0.733 -11.586 -5.529 1.00 95.38 102 PHE A C 1
ATOM 783 O O . PHE A 1 102 ? 0.669 -12.021 -6.681 1.00 95.38 102 PHE A O 1
ATOM 790 N N . TYR A 1 103 ? 0.050 -10.508 -5.128 1.00 97.88 103 TYR A N 1
ATOM 791 C CA . TYR A 1 103 ? -0.806 -9.741 -6.032 1.00 97.88 103 TYR A CA 1
ATOM 792 C C . TYR A 1 103 ? 0.025 -8.812 -6.941 1.00 97.88 103 TYR A C 1
ATOM 794 O O . TYR A 1 103 ? 0.680 -7.902 -6.424 1.00 97.88 103 TYR A O 1
ATOM 802 N N . PRO A 1 104 ? 0.052 -9.020 -8.275 1.00 96.94 104 PRO A N 1
ATOM 803 C CA . PRO A 1 104 ? 1.005 -8.324 -9.143 1.00 96.94 104 PRO A CA 1
ATOM 804 C C . PRO A 1 104 ? 0.777 -6.816 -9.293 1.00 96.94 104 PRO A C 1
ATOM 806 O O . PRO A 1 104 ? 1.760 -6.081 -9.371 1.00 96.94 104 PRO A O 1
ATOM 809 N N . ASP A 1 105 ? -0.470 -6.336 -9.281 1.00 96.12 105 ASP A N 1
ATOM 810 C CA . ASP A 1 105 ? -0.746 -4.893 -9.340 1.00 96.12 105 ASP A CA 1
ATOM 811 C C . ASP A 1 105 ? -0.154 -4.167 -8.129 1.00 96.12 105 ASP A C 1
ATOM 813 O O . ASP A 1 105 ? 0.525 -3.150 -8.271 1.00 96.12 105 ASP A O 1
ATOM 817 N N . ALA A 1 106 ? -0.312 -4.737 -6.931 1.00 98.25 106 ALA A N 1
ATOM 818 C CA . ALA A 1 106 ? 0.279 -4.181 -5.718 1.00 98.25 106 ALA A CA 1
ATOM 819 C C . ALA A 1 106 ? 1.813 -4.177 -5.752 1.00 98.25 106 ALA A C 1
ATOM 821 O O . ALA A 1 106 ? 2.426 -3.264 -5.206 1.00 98.25 106 ALA A O 1
ATOM 822 N N . MET A 1 107 ? 2.447 -5.157 -6.408 1.00 98.50 107 MET A N 1
ATOM 823 C CA . MET A 1 107 ? 3.900 -5.134 -6.623 1.00 98.50 107 MET A CA 1
ATOM 824 C C . MET A 1 107 ? 4.313 -3.954 -7.505 1.00 98.50 107 MET A C 1
ATOM 826 O O . MET A 1 107 ? 5.314 -3.307 -7.209 1.00 98.50 107 MET A O 1
ATOM 830 N N . CYS A 1 108 ? 3.550 -3.646 -8.559 1.00 97.62 108 CYS A N 1
ATOM 831 C CA . CYS A 1 108 ? 3.800 -2.479 -9.406 1.00 97.62 108 CYS A CA 1
ATOM 832 C C . CYS A 1 108 ? 3.622 -1.164 -8.629 1.00 97.62 108 CYS A C 1
ATOM 834 O O . CYS A 1 108 ? 4.493 -0.297 -8.708 1.00 97.62 108 CYS A O 1
ATOM 836 N N . TRP A 1 109 ? 2.560 -1.034 -7.827 1.00 97.69 109 TRP A N 1
ATOM 837 C CA . TRP A 1 109 ? 2.345 0.141 -6.971 1.00 97.69 109 TRP A CA 1
ATOM 838 C C . TRP A 1 109 ? 3.458 0.326 -5.940 1.00 97.69 109 TRP A C 1
ATOM 840 O O . TRP A 1 109 ? 4.044 1.404 -5.836 1.00 97.69 109 TRP A O 1
ATOM 850 N N . LEU A 1 110 ? 3.803 -0.741 -5.221 1.00 98.25 110 LEU A N 1
ATOM 851 C CA . LEU A 1 110 ? 4.873 -0.721 -4.230 1.00 98.25 110 LEU A CA 1
ATOM 852 C C . LEU A 1 110 ? 6.230 -0.408 -4.868 1.00 98.25 110 LEU A C 1
ATOM 854 O O . LEU A 1 110 ? 7.014 0.360 -4.314 1.00 98.25 110 L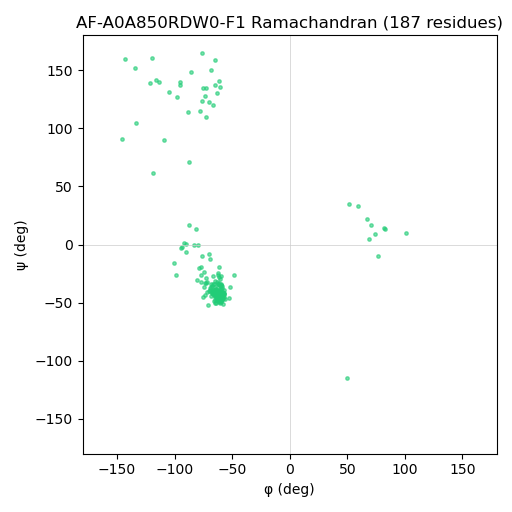EU A O 1
ATOM 858 N N . ALA A 1 111 ? 6.501 -0.960 -6.052 1.00 97.75 111 ALA A N 1
ATOM 859 C CA . ALA A 1 111 ? 7.706 -0.644 -6.796 1.00 97.75 111 ALA A CA 1
ATOM 860 C C . ALA A 1 111 ? 7.794 0.846 -7.130 1.00 97.75 111 ALA A C 1
ATOM 862 O O . ALA A 1 111 ? 8.819 1.467 -6.860 1.00 97.75 111 ALA A O 1
ATOM 863 N N . ARG A 1 112 ? 6.725 1.440 -7.678 1.00 96.00 112 ARG A N 1
ATOM 864 C CA . ARG A 1 112 ? 6.696 2.874 -8.002 1.00 96.00 112 ARG A CA 1
ATOM 865 C C . ARG A 1 112 ? 6.922 3.739 -6.770 1.00 96.00 112 ARG A C 1
ATOM 867 O O . ARG A 1 112 ? 7.694 4.692 -6.851 1.00 96.00 112 ARG A O 1
ATOM 874 N N . ALA A 1 113 ? 6.333 3.376 -5.632 1.00 96.88 113 ALA A N 1
ATOM 875 C CA . ALA A 1 113 ? 6.566 4.075 -4.373 1.00 96.88 113 ALA A CA 1
ATOM 876 C C . ALA A 1 113 ? 8.057 4.066 -3.985 1.00 96.88 113 ALA A C 1
ATOM 878 O O . ALA A 1 113 ? 8.628 5.118 -3.706 1.00 96.88 113 ALA A O 1
ATOM 879 N N . TYR A 1 114 ? 8.733 2.916 -4.080 1.00 97.88 114 TYR A N 1
ATOM 880 C CA . TYR A 1 114 ? 10.177 2.824 -3.833 1.00 97.88 114 TYR A CA 1
ATOM 881 C C . TYR A 1 114 ? 11.043 3.563 -4.865 1.00 97.88 114 TYR A C 1
ATOM 883 O O . TYR A 1 114 ? 12.106 4.074 -4.513 1.00 97.88 114 TYR A O 1
ATOM 891 N N . LEU A 1 115 ? 10.628 3.612 -6.133 1.00 96.06 115 LEU A N 1
ATOM 892 C CA . LEU A 1 115 ? 11.388 4.267 -7.206 1.00 96.06 115 LEU A CA 1
ATOM 893 C C . LEU A 1 115 ? 11.273 5.798 -7.167 1.00 96.06 115 LEU A C 1
ATOM 895 O O . LEU A 1 115 ? 12.224 6.486 -7.540 1.00 96.06 115 LEU A O 1
ATOM 899 N N . SER A 1 116 ? 10.123 6.314 -6.727 1.00 93.81 116 SER A N 1
ATOM 900 C CA . SER A 1 116 ? 9.801 7.747 -6.686 1.00 93.81 116 SER A CA 1
ATOM 901 C C . SER A 1 116 ? 9.999 8.389 -5.312 1.00 93.81 116 SER A C 1
ATOM 903 O O . SER A 1 116 ? 10.240 9.593 -5.234 1.00 93.81 116 SER A O 1
ATOM 905 N N . GLY A 1 117 ? 9.907 7.607 -4.234 1.00 95.19 117 GLY A N 1
ATOM 906 C CA . GLY A 1 117 ? 9.884 8.111 -2.860 1.00 95.19 117 GLY A CA 1
ATOM 907 C C . GLY A 1 117 ? 8.504 8.592 -2.405 1.00 95.19 117 GLY A C 1
ATOM 908 O O . GLY A 1 117 ? 8.389 9.315 -1.414 1.00 95.19 117 GLY A O 1
ATOM 909 N N . GLU A 1 118 ? 7.442 8.251 -3.136 1.00 94.31 118 GLU A N 1
ATOM 910 C CA . GLU A 1 118 ? 6.081 8.618 -2.764 1.00 94.31 118 GLU A CA 1
ATOM 911 C C . GLU A 1 118 ? 5.607 7.780 -1.567 1.00 94.31 118 GLU A C 1
ATOM 913 O O . GLU A 1 118 ? 5.389 6.576 -1.667 1.00 94.31 118 GLU A O 1
ATOM 918 N N . GLY A 1 119 ? 5.464 8.417 -0.402 1.00 95.81 119 GLY A N 1
ATOM 919 C CA . GLY A 1 119 ? 4.961 7.777 0.821 1.00 95.81 119 GLY A CA 1
ATOM 920 C C . GLY A 1 119 ? 5.955 6.867 1.552 1.00 95.81 119 GLY A C 1
ATOM 921 O O . GLY A 1 119 ? 5.693 6.489 2.692 1.00 95.81 119 GLY A O 1
ATOM 922 N N . ILE A 1 120 ? 7.100 6.550 0.949 1.00 97.56 120 ILE A N 1
ATOM 923 C CA . ILE A 1 120 ? 8.177 5.745 1.538 1.00 97.56 120 ILE A CA 1
ATOM 924 C C . ILE A 1 120 ? 9.547 6.282 1.110 1.00 97.56 120 ILE A C 1
ATOM 926 O O . ILE A 1 120 ? 9.663 7.006 0.128 1.00 97.56 120 ILE A O 1
ATOM 930 N N . GLU A 1 121 ? 10.598 5.947 1.856 1.00 97.19 121 GLU A N 1
ATOM 931 C CA . GLU A 1 121 ? 11.973 6.250 1.462 1.00 97.19 121 GLU A CA 1
ATOM 932 C C . GLU A 1 121 ? 12.342 5.564 0.137 1.00 97.19 121 GLU A C 1
ATOM 934 O O . GLU A 1 121 ? 11.969 4.414 -0.117 1.00 97.19 121 GLU A O 1
ATOM 939 N N . ILE A 1 122 ? 13.095 6.279 -0.702 1.00 96.19 122 ILE A N 1
ATOM 940 C CA . ILE A 1 122 ? 13.544 5.780 -2.001 1.00 96.19 122 ILE A CA 1
ATOM 941 C C . ILE A 1 122 ? 14.448 4.566 -1.806 1.00 96.19 122 ILE A C 1
ATOM 943 O O . ILE A 1 122 ? 15.433 4.607 -1.071 1.00 96.19 122 ILE A O 1
ATOM 947 N N . ASN A 1 123 ? 14.154 3.500 -2.543 1.00 97.38 123 ASN A N 1
ATOM 948 C CA . ASN A 1 123 ? 15.005 2.326 -2.627 1.00 97.38 123 ASN A CA 1
ATOM 949 C C . ASN A 1 123 ? 14.922 1.737 -4.037 1.00 97.38 123 ASN A C 1
ATOM 951 O O . ASN A 1 123 ? 14.066 0.903 -4.337 1.00 97.38 123 ASN A O 1
ATOM 955 N N . LEU A 1 124 ? 15.823 2.191 -4.915 1.00 96.12 124 LEU A N 1
ATOM 956 C CA . LEU A 1 124 ? 15.818 1.796 -6.324 1.00 96.12 124 LEU A CA 1
ATOM 957 C C . LEU A 1 124 ? 15.924 0.282 -6.515 1.00 96.12 124 LEU A C 1
ATOM 959 O O . LEU A 1 124 ? 15.204 -0.287 -7.331 1.00 96.12 124 LEU A O 1
ATOM 963 N N . GLU A 1 125 ? 16.794 -0.366 -5.741 1.00 96.69 125 GLU A N 1
ATOM 964 C CA . GLU A 1 125 ? 17.003 -1.810 -5.810 1.00 96.69 125 GLU A CA 1
ATOM 965 C C . GLU A 1 125 ? 15.712 -2.570 -5.483 1.00 96.69 125 GLU A C 1
ATOM 967 O O . GLU A 1 125 ? 15.287 -3.437 -6.246 1.00 96.69 125 GLU A O 1
ATOM 972 N N . THR A 1 126 ? 15.041 -2.196 -4.392 1.00 97.56 126 THR A N 1
ATOM 973 C CA . THR A 1 126 ? 13.789 -2.838 -3.966 1.00 97.56 126 THR A CA 1
ATOM 974 C C . THR A 1 126 ? 12.664 -2.572 -4.968 1.00 97.56 126 THR A C 1
ATOM 976 O O . THR A 1 126 ? 11.895 -3.478 -5.289 1.00 97.56 126 THR A O 1
ATOM 979 N N . GLY A 1 127 ? 12.591 -1.358 -5.525 1.00 97.69 127 GLY A N 1
ATOM 980 C CA . GLY A 1 127 ? 11.635 -1.019 -6.577 1.00 97.69 127 GLY A CA 1
ATOM 981 C C . GLY A 1 127 ? 11.795 -1.890 -7.827 1.00 97.69 127 GLY A C 1
ATOM 982 O O . GLY A 1 127 ? 10.825 -2.487 -8.295 1.00 97.69 127 GLY A O 1
ATOM 983 N N . VAL A 1 128 ? 13.027 -2.037 -8.327 1.00 98.12 128 VAL A N 1
ATOM 984 C CA . VAL A 1 128 ? 13.330 -2.908 -9.477 1.00 98.12 128 VAL A CA 1
ATOM 985 C C . VAL A 1 128 ? 12.994 -4.371 -9.165 1.00 98.12 128 VAL A C 1
ATOM 987 O O . VAL A 1 128 ? 12.346 -5.030 -9.975 1.00 98.12 128 VAL A O 1
ATOM 990 N N . GLN A 1 129 ? 13.338 -4.874 -7.974 1.00 98.38 129 GLN A N 1
ATOM 991 C CA . GLN A 1 129 ? 13.036 -6.256 -7.570 1.00 98.38 129 GLN A CA 1
ATOM 992 C C . GLN A 1 129 ? 11.528 -6.570 -7.564 1.00 98.38 129 GLN A C 1
ATOM 994 O O . GLN A 1 129 ? 11.116 -7.669 -7.962 1.00 98.38 129 GLN A O 1
ATOM 999 N N . TRP A 1 130 ? 10.686 -5.625 -7.135 1.00 98.50 130 TRP A N 1
ATOM 1000 C CA . TRP A 1 130 ? 9.232 -5.790 -7.187 1.00 98.50 130 TRP A CA 1
ATOM 1001 C C . TRP A 1 130 ? 8.703 -5.806 -8.625 1.00 98.50 130 TRP A C 1
ATOM 1003 O O . TRP A 1 130 ? 7.891 -6.678 -8.947 1.00 98.50 130 TRP A O 1
ATOM 1013 N N . ILE A 1 131 ? 9.214 -4.941 -9.511 1.00 98.44 131 ILE A N 1
ATOM 1014 C CA . ILE A 1 131 ? 8.872 -4.980 -10.944 1.00 98.44 131 ILE A CA 1
ATOM 1015 C C . ILE A 1 131 ? 9.290 -6.302 -11.585 1.00 98.44 131 ILE A C 1
ATOM 1017 O O . ILE A 1 131 ? 8.480 -6.937 -12.259 1.00 98.44 131 ILE A O 1
ATOM 1021 N N . ASP A 1 132 ? 10.510 -6.768 -11.327 1.00 98.25 132 ASP A N 1
ATOM 1022 C CA . ASP A 1 132 ? 11.001 -8.050 -11.838 1.00 98.25 132 ASP A CA 1
AT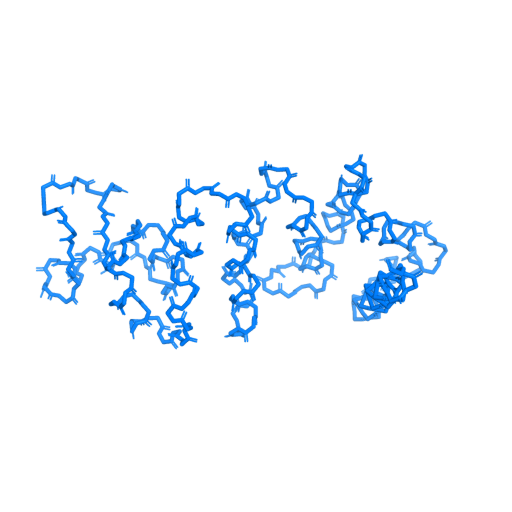OM 1023 C C . ASP A 1 132 ? 10.126 -9.220 -11.364 1.00 98.25 132 ASP A C 1
ATOM 1025 O O . ASP A 1 132 ? 9.914 -10.209 -12.073 1.00 98.25 132 ASP A O 1
ATOM 1029 N N . THR A 1 133 ? 9.581 -9.126 -10.153 1.00 98.00 133 THR A N 1
ATOM 1030 C CA . THR A 1 133 ? 8.670 -10.137 -9.611 1.00 98.00 133 THR A CA 1
ATOM 1031 C C . THR A 1 133 ? 7.291 -10.072 -10.269 1.00 98.00 133 THR A C 1
ATOM 1033 O O . THR A 1 133 ? 6.780 -11.119 -10.675 1.00 98.00 133 THR A O 1
ATOM 1036 N N . ALA A 1 134 ? 6.730 -8.877 -10.469 1.00 98.00 134 ALA A N 1
ATOM 1037 C CA . ALA A 1 134 ? 5.481 -8.688 -11.208 1.00 98.00 134 ALA A CA 1
ATOM 1038 C C . ALA A 1 134 ? 5.597 -9.188 -12.661 1.00 98.00 134 ALA A C 1
ATOM 1040 O O . ALA A 1 134 ? 4.732 -9.920 -13.148 1.00 98.00 134 ALA A O 1
ATOM 1041 N N . ALA A 1 135 ? 6.709 -8.879 -13.336 1.00 98.12 135 ALA A N 1
ATOM 1042 C CA . ALA A 1 135 ? 6.992 -9.321 -14.699 1.00 98.12 135 ALA A CA 1
ATOM 1043 C C . ALA A 1 135 ? 7.059 -10.852 -14.815 1.00 98.12 135 ALA A C 1
ATOM 1045 O O . ALA A 1 135 ? 6.434 -11.440 -15.702 1.00 98.12 135 ALA A O 1
ATOM 1046 N N . ARG A 1 136 ? 7.755 -11.520 -13.881 1.00 97.38 136 ARG A N 1
ATOM 1047 C CA . ARG A 1 136 ? 7.829 -12.993 -13.815 1.00 97.38 136 ARG A CA 1
ATOM 1048 C C . ARG A 1 136 ? 6.475 -13.656 -13.569 1.00 97.38 136 ARG A C 1
ATOM 1050 O O . ARG A 1 136 ? 6.284 -14.803 -13.963 1.00 97.38 136 ARG A O 1
ATOM 1057 N N . LYS A 1 137 ? 5.536 -12.952 -12.933 1.00 95.38 137 LYS A N 1
ATOM 1058 C CA . LYS A 1 137 ? 4.149 -13.403 -12.746 1.00 95.38 137 LYS A CA 1
ATOM 1059 C C . LYS A 1 137 ? 3.273 -13.207 -13.986 1.00 95.38 137 LYS A C 1
ATOM 1061 O O . LYS A 1 137 ? 2.109 -13.585 -13.952 1.00 95.38 137 LYS A O 1
ATOM 1066 N N . GLY A 1 138 ? 3.818 -12.658 -15.070 1.00 94.75 138 GLY A N 1
ATOM 1067 C CA . GLY A 1 138 ? 3.071 -12.424 -16.302 1.00 94.75 138 GLY A CA 1
ATOM 1068 C C . GLY A 1 138 ? 2.255 -11.134 -16.293 1.00 94.75 138 GLY A C 1
ATOM 1069 O O . GLY A 1 138 ? 1.392 -10.972 -17.148 1.00 94.75 138 GLY A O 1
ATOM 1070 N N . HIS A 1 139 ? 2.488 -10.232 -15.333 1.00 95.44 139 HIS A N 1
ATOM 1071 C CA . HIS A 1 139 ? 1.720 -8.997 -15.236 1.00 95.44 139 HIS A CA 1
ATOM 1072 C C . HIS A 1 139 ? 2.062 -8.049 -16.398 1.00 95.44 139 HIS A C 1
ATOM 1074 O O . HIS A 1 139 ? 3.234 -7.686 -16.511 1.00 95.44 139 HIS A O 1
ATOM 1080 N N . PRO A 1 140 ? 1.100 -7.610 -17.237 1.00 94.94 140 PRO A N 1
ATOM 1081 C CA . PRO A 1 140 ? 1.403 -6.825 -18.438 1.00 94.94 140 PRO A CA 1
ATOM 1082 C C . PRO A 1 140 ? 2.159 -5.526 -18.146 1.00 94.94 140 PRO A C 1
ATOM 1084 O O . PRO A 1 140 ? 3.188 -5.252 -18.764 1.00 94.94 140 PRO A O 1
ATOM 1087 N N . LEU A 1 141 ? 1.698 -4.758 -17.153 1.00 94.88 141 LEU A N 1
ATOM 1088 C CA . LEU A 1 141 ? 2.382 -3.534 -16.741 1.00 94.88 141 LEU A CA 1
ATOM 1089 C C . LEU A 1 141 ? 3.756 -3.847 -16.133 1.00 94.88 141 LEU A C 1
ATOM 1091 O O . LEU A 1 141 ? 4.741 -3.195 -16.467 1.00 94.88 141 LEU A O 1
ATOM 1095 N N . GLY A 1 142 ? 3.846 -4.894 -15.307 1.00 97.31 142 GLY A N 1
ATOM 1096 C CA . GLY A 1 142 ? 5.113 -5.345 -14.728 1.00 97.31 142 GLY A CA 1
ATOM 1097 C C . GLY A 1 142 ? 6.144 -5.716 -15.798 1.00 97.31 142 GLY A C 1
ATOM 1098 O O . GLY A 1 142 ? 7.297 -5.313 -15.702 1.00 97.31 142 GLY A O 1
ATOM 1099 N N . GLN A 1 143 ? 5.731 -6.422 -16.853 1.00 98.00 143 GLN A N 1
ATOM 1100 C CA . GLN A 1 143 ? 6.589 -6.782 -17.986 1.00 98.00 143 GLN A CA 1
ATOM 1101 C C . GLN A 1 143 ? 7.060 -5.558 -18.773 1.00 98.00 143 GLN A C 1
ATOM 1103 O O . GLN A 1 143 ? 8.242 -5.468 -19.106 1.00 98.00 143 GLN A O 1
ATOM 1108 N N . ALA A 1 144 ? 6.169 -4.601 -19.037 1.00 97.50 144 ALA A N 1
ATOM 1109 C CA . ALA A 1 144 ? 6.521 -3.373 -19.742 1.00 97.50 144 ALA A CA 1
ATOM 1110 C C . ALA A 1 144 ? 7.500 -2.508 -18.929 1.00 97.50 144 ALA A C 1
ATOM 1112 O O . ALA A 1 144 ? 8.520 -2.055 -19.453 1.00 97.50 144 ALA A O 1
ATOM 1113 N N . MET A 1 145 ? 7.241 -2.338 -17.629 1.00 97.75 145 MET A N 1
ATOM 1114 C CA . MET A 1 145 ? 8.139 -1.621 -16.720 1.00 97.75 145 MET A CA 1
ATOM 1115 C C . MET A 1 145 ? 9.486 -2.336 -16.588 1.00 97.75 145 MET A C 1
ATOM 1117 O O . MET A 1 145 ? 10.521 -1.679 -16.624 1.00 97.75 145 MET A O 1
ATOM 1121 N N . HIS A 1 146 ? 9.499 -3.669 -16.500 1.00 98.38 146 HIS A N 1
ATOM 1122 C CA . HIS A 1 146 ? 10.727 -4.467 -16.498 1.00 98.38 146 HIS A CA 1
ATOM 1123 C C . HIS A 1 146 ? 11.542 -4.216 -17.769 1.00 98.38 146 HIS A C 1
ATOM 1125 O O . HIS A 1 146 ? 12.719 -3.868 -17.694 1.00 98.38 146 HIS A O 1
ATOM 1131 N N . GLN A 1 147 ? 10.915 -4.319 -18.944 1.00 98.12 147 GLN A N 1
ATOM 1132 C CA . GLN A 1 147 ? 11.587 -4.067 -20.216 1.00 98.12 147 GLN A CA 1
ATOM 1133 C C . GLN A 1 147 ? 12.193 -2.659 -20.270 1.00 98.12 147 GLN A C 1
ATOM 1135 O O . GLN A 1 147 ? 13.322 -2.494 -20.732 1.00 98.12 147 GLN A O 1
ATOM 1140 N N . PHE A 1 148 ? 11.470 -1.650 -19.782 1.00 97.88 148 PHE A N 1
ATOM 1141 C CA . PHE A 1 148 ? 11.982 -0.288 -19.707 1.00 97.88 148 PHE A CA 1
ATOM 1142 C C . PHE A 1 148 ? 13.169 -0.166 -18.739 1.00 97.88 148 PHE A C 1
ATOM 1144 O O . PHE A 1 148 ? 14.216 0.344 -19.137 1.00 97.88 148 PHE A O 1
ATOM 1151 N N . LEU A 1 149 ? 13.046 -0.664 -17.505 1.00 97.62 149 LEU A N 1
ATOM 1152 C CA . LEU A 1 149 ? 14.088 -0.567 -16.474 1.00 97.62 149 LEU A CA 1
ATOM 1153 C C . LEU A 1 149 ? 15.390 -1.272 -16.881 1.00 97.62 149 LEU A C 1
ATOM 1155 O O . LEU A 1 149 ? 16.473 -0.791 -16.554 1.00 97.62 149 LEU A O 1
ATOM 1159 N N . HIS A 1 150 ? 15.298 -2.370 -17.634 1.00 97.50 150 HIS A N 1
ATOM 1160 C CA . HIS A 1 150 ? 16.453 -3.117 -18.155 1.00 97.50 150 HIS A CA 1
ATOM 1161 C C . HIS A 1 150 ? 16.929 -2.639 -19.539 1.00 97.50 150 HIS A C 1
ATOM 1163 O O . HIS A 1 150 ? 17.902 -3.165 -20.079 1.00 97.50 150 HIS A O 1
ATOM 1169 N N . SER A 1 151 ? 16.283 -1.626 -20.123 1.00 98.00 151 SER A N 1
ATOM 1170 C CA . SER A 1 151 ? 16.767 -0.964 -21.339 1.00 98.00 151 SER A CA 1
ATOM 1171 C C . SER A 1 151 ? 17.931 -0.013 -21.039 1.00 98.00 151 SER A C 1
ATOM 1173 O O . SER A 1 151 ? 18.133 0.403 -19.898 1.00 98.00 151 SER A O 1
ATOM 1175 N N . PHE A 1 152 ? 18.665 0.403 -22.079 1.00 97.56 152 PHE A N 1
ATOM 1176 C CA . PHE A 1 152 ? 19.727 1.407 -21.940 1.00 97.56 152 PHE A CA 1
ATOM 1177 C C . PHE A 1 152 ? 19.229 2.687 -21.246 1.00 97.56 152 PHE A C 1
ATOM 1179 O O . PHE A 1 152 ? 19.866 3.158 -20.309 1.00 97.56 152 PHE A O 1
ATOM 1186 N N . ALA A 1 153 ? 18.062 3.200 -21.654 1.00 96.38 153 ALA A N 1
ATOM 1187 C CA . ALA A 1 153 ? 17.486 4.415 -21.082 1.00 96.38 153 ALA A CA 1
ATOM 1188 C C . ALA A 1 153 ? 17.098 4.238 -19.603 1.00 96.38 153 ALA A C 1
ATOM 1190 O O . ALA A 1 153 ? 17.373 5.111 -18.785 1.00 96.38 153 ALA A O 1
ATOM 1191 N N . GLY A 1 154 ? 16.501 3.098 -19.238 1.00 96.56 154 GLY A N 1
ATOM 1192 C CA . GLY A 1 154 ? 16.158 2.801 -17.843 1.00 96.56 154 GLY A CA 1
ATOM 1193 C C . GLY A 1 154 ? 17.395 2.709 -16.949 1.00 96.56 154 GLY A C 1
ATOM 1194 O O . GLY A 1 154 ? 17.440 3.332 -15.889 1.00 96.56 154 GLY A O 1
ATOM 1195 N N . GLN A 1 155 ? 18.432 2.003 -17.407 1.00 97.25 155 GLN A N 1
ATOM 1196 C CA . GLN A 1 155 ? 19.700 1.868 -16.685 1.00 97.25 155 GLN A CA 1
ATOM 1197 C C . GLN A 1 155 ? 20.433 3.206 -16.537 1.00 97.25 155 GLN A C 1
ATOM 1199 O O . GLN A 1 155 ? 20.990 3.485 -15.477 1.00 97.25 155 GLN A O 1
ATOM 1204 N N . GLU A 1 156 ? 20.402 4.062 -17.560 1.00 97.00 156 GLU A N 1
ATOM 1205 C CA . GLU A 1 156 ? 20.952 5.418 -17.479 1.00 97.00 156 GLU A CA 1
ATOM 1206 C C . GLU A 1 156 ? 20.276 6.227 -16.361 1.00 97.00 156 GLU A C 1
ATOM 1208 O O . GLU A 1 156 ? 20.963 6.814 -15.523 1.00 97.00 156 GLU A O 1
ATOM 1213 N N . LEU A 1 157 ? 18.939 6.202 -16.287 1.00 96.00 157 LEU A N 1
ATOM 1214 C CA . LEU A 1 157 ? 18.182 6.908 -15.248 1.00 96.00 157 LEU A CA 1
ATOM 1215 C C . LEU A 1 157 ? 18.429 6.342 -13.843 1.00 96.00 157 LEU A C 1
ATOM 1217 O O . LEU A 1 157 ? 18.546 7.116 -12.890 1.00 96.00 157 LEU A O 1
ATOM 1221 N N . LEU A 1 158 ? 18.533 5.016 -13.713 1.00 95.00 158 LEU A N 1
ATOM 1222 C CA . LEU A 1 158 ? 18.840 4.343 -12.448 1.00 95.00 158 LEU A CA 1
ATOM 1223 C C . LEU A 1 158 ? 20.248 4.697 -11.948 1.00 95.00 158 LEU A C 1
ATOM 1225 O O . LEU A 1 158 ? 20.402 5.089 -10.792 1.00 95.00 158 LEU A O 1
ATOM 1229 N N . HIS A 1 159 ? 21.269 4.626 -12.809 1.00 95.56 159 HIS A N 1
ATOM 1230 C CA . HIS A 1 159 ? 22.646 4.992 -12.454 1.00 95.56 159 HIS A CA 1
ATOM 1231 C C . HIS A 1 159 ? 22.789 6.474 -12.112 1.00 95.56 159 HIS A C 1
ATOM 1233 O O . HIS A 1 159 ? 23.510 6.828 -11.178 1.00 95.56 159 HIS A O 1
ATOM 1239 N N . ALA A 1 160 ? 22.083 7.339 -12.843 1.00 94.88 160 ALA A N 1
ATOM 1240 C CA . ALA A 1 160 ? 22.032 8.766 -12.557 1.00 94.88 160 ALA A CA 1
ATOM 1241 C C . ALA A 1 160 ? 21.240 9.099 -11.279 1.00 94.88 160 ALA A C 1
ATOM 1243 O O . ALA A 1 160 ? 21.234 10.260 -10.872 1.00 94.88 160 ALA A O 1
ATOM 1244 N N . GLN A 1 161 ? 20.559 8.117 -10.665 1.00 92.50 161 GLN A N 1
ATOM 1245 C CA . GLN A 1 161 ? 19.636 8.304 -9.538 1.00 92.50 161 GLN A CA 1
ATOM 1246 C C . GLN A 1 161 ? 18.594 9.398 -9.828 1.00 92.50 161 GLN A C 1
ATOM 1248 O O . GLN A 1 161 ? 18.187 10.170 -8.960 1.00 92.50 161 GLN A O 1
ATOM 1253 N N . ASN A 1 162 ? 18.162 9.498 -11.088 1.00 92.62 162 ASN A N 1
ATOM 1254 C CA . ASN A 1 162 ? 17.234 10.532 -11.528 1.00 92.62 162 ASN A CA 1
ATOM 1255 C C . ASN A 1 162 ? 15.787 10.067 -11.321 1.00 92.62 162 ASN A C 1
ATOM 1257 O O . ASN A 1 162 ? 15.073 9.757 -12.274 1.00 92.62 162 ASN A O 1
ATOM 1261 N N . HIS A 1 163 ? 15.365 10.003 -10.057 1.00 89.38 163 HIS A N 1
ATOM 1262 C CA . HIS A 1 163 ? 14.067 9.459 -9.639 1.00 89.38 163 HIS A CA 1
ATOM 1263 C C . HIS A 1 163 ? 12.877 10.185 -10.278 1.00 89.38 163 HIS A C 1
ATOM 1265 O O . HIS A 1 163 ? 11.897 9.552 -10.655 1.00 89.38 163 HIS A O 1
ATOM 1271 N N . THR A 1 164 ? 12.978 11.501 -10.481 1.00 91.75 164 THR A N 1
ATOM 1272 C CA . THR A 1 164 ? 11.920 12.294 -11.122 1.00 91.75 164 THR A CA 1
ATOM 1273 C C . THR A 1 164 ? 11.728 11.905 -12.585 1.00 91.75 164 THR A C 1
ATOM 1275 O O . THR A 1 164 ? 10.600 11.682 -13.028 1.00 91.75 164 THR A O 1
ATOM 1278 N N . ALA A 1 165 ? 12.820 11.811 -13.351 1.00 94.12 165 ALA A N 1
ATOM 1279 C CA . ALA A 1 165 ? 12.746 11.393 -14.748 1.00 94.12 165 ALA A CA 1
ATOM 1280 C C . ALA A 1 165 ? 12.358 9.915 -14.871 1.00 94.12 165 ALA A C 1
ATOM 1282 O O . ALA A 1 165 ? 11.595 9.561 -15.766 1.00 94.12 165 ALA A O 1
ATOM 1283 N N . LEU A 1 166 ? 12.840 9.077 -13.948 1.00 93.00 166 LEU A N 1
ATOM 1284 C CA . LEU A 1 166 ? 12.483 7.668 -13.871 1.00 93.00 166 LEU A CA 1
ATOM 1285 C C . LEU A 1 166 ? 10.982 7.487 -13.641 1.00 93.00 166 LEU A C 1
ATOM 1287 O O . LEU A 1 166 ? 10.340 6.773 -14.404 1.00 93.00 166 LEU A O 1
ATOM 1291 N N . ASN A 1 167 ? 10.413 8.172 -12.646 1.00 90.81 167 ASN A N 1
ATOM 1292 C CA . ASN A 1 167 ? 8.986 8.095 -12.349 1.00 90.81 167 ASN A CA 1
ATOM 1293 C C . ASN A 1 167 ? 8.141 8.537 -13.549 1.00 90.81 167 ASN A C 1
ATOM 1295 O O . ASN A 1 167 ? 7.244 7.816 -13.968 1.00 90.81 167 ASN A O 1
ATOM 1299 N N . LYS A 1 168 ? 8.501 9.662 -14.177 1.00 94.19 168 LYS A N 1
ATOM 1300 C CA . LYS A 1 168 ? 7.814 10.141 -15.380 1.00 94.19 168 LYS A CA 1
ATOM 1301 C C . LYS A 1 168 ? 7.856 9.120 -16.524 1.00 94.19 168 LYS A C 1
ATOM 1303 O O . LYS A 1 168 ? 6.851 8.901 -17.187 1.00 94.19 168 LYS A O 1
ATOM 1308 N N . ALA A 1 169 ? 9.008 8.500 -16.768 1.00 95.19 169 ALA A N 1
ATOM 1309 C CA . ALA A 1 169 ? 9.129 7.505 -17.827 1.00 95.19 169 ALA A CA 1
ATOM 1310 C C . ALA A 1 169 ? 8.289 6.248 -17.539 1.00 95.19 169 ALA A C 1
ATOM 1312 O O . ALA A 1 169 ? 7.736 5.652 -18.460 1.00 95.19 169 ALA A O 1
ATOM 1313 N N . LEU A 1 170 ? 8.150 5.866 -16.268 1.00 94.06 170 LEU A N 1
ATOM 1314 C CA . LEU A 1 170 ? 7.263 4.778 -15.858 1.00 94.06 170 LEU A CA 1
ATOM 1315 C C . LEU A 1 170 ? 5.781 5.142 -16.022 1.00 94.06 170 LEU A C 1
ATOM 1317 O O . LEU A 1 170 ? 5.014 4.295 -16.475 1.00 94.06 170 LEU A O 1
ATOM 1321 N N . ASP A 1 171 ? 5.393 6.390 -15.750 1.00 92.81 171 ASP A N 1
ATOM 1322 C CA . ASP A 1 171 ? 4.040 6.887 -16.039 1.00 92.81 171 ASP A CA 1
ATOM 1323 C C . ASP A 1 171 ? 3.735 6.819 -17.548 1.00 92.81 171 ASP A C 1
ATOM 1325 O O . ASP A 1 171 ? 2.639 6.428 -17.959 1.00 92.81 171 ASP A O 1
ATOM 1329 N N . ASP A 1 172 ? 4.716 7.157 -18.392 1.00 94.81 172 ASP A N 1
ATOM 1330 C CA . ASP A 1 172 ? 4.588 7.062 -19.849 1.00 94.81 172 ASP A CA 1
ATOM 1331 C C . ASP A 1 172 ? 4.419 5.600 -20.311 1.00 94.81 172 ASP A C 1
ATOM 1333 O O . ASP A 1 172 ? 3.605 5.325 -21.199 1.00 94.81 172 ASP A O 1
ATOM 1337 N N . VAL A 1 173 ? 5.136 4.652 -19.692 1.00 95.12 173 VAL A N 1
ATOM 1338 C CA . VAL A 1 173 ? 4.973 3.206 -19.938 1.00 95.12 173 VAL A CA 1
ATOM 1339 C C . VAL A 1 173 ? 3.569 2.739 -19.550 1.00 95.12 173 VAL A C 1
ATOM 1341 O O . VAL A 1 173 ? 2.899 2.080 -20.347 1.00 95.12 173 VAL A O 1
ATOM 1344 N N . GLU A 1 174 ? 3.096 3.102 -18.357 1.00 92.44 174 GLU A N 1
ATOM 1345 C CA . GLU A 1 174 ? 1.758 2.747 -17.875 1.00 92.44 174 GLU A CA 1
ATOM 1346 C C . GLU A 1 174 ? 0.668 3.276 -18.812 1.00 92.44 174 GLU A C 1
ATOM 1348 O O . GLU A 1 174 ? -0.212 2.530 -19.255 1.00 92.44 174 GLU A O 1
ATOM 1353 N N . ARG A 1 175 ? 0.783 4.545 -19.211 1.00 93.19 175 ARG A N 1
ATOM 1354 C CA . ARG A 1 175 ? -0.141 5.182 -20.150 1.00 93.19 175 ARG A CA 1
ATOM 1355 C C . ARG A 1 175 ? -0.213 4.443 -21.484 1.00 93.19 175 ARG A C 1
ATOM 1357 O O . ARG A 1 175 ? -1.304 4.278 -22.026 1.00 93.19 175 ARG A O 1
ATOM 1364 N N . GLN A 1 176 ? 0.921 4.010 -22.032 1.00 92.69 176 GLN A N 1
ATOM 1365 C CA . GLN A 1 176 ? 0.943 3.259 -23.291 1.00 92.69 176 GLN A CA 1
ATOM 1366 C C . GLN A 1 176 ? 0.211 1.921 -23.167 1.00 92.69 176 GLN A C 1
ATOM 1368 O O . GLN A 1 176 ? -0.553 1.559 -24.060 1.00 92.69 176 GLN A O 1
ATOM 1373 N N . ILE A 1 177 ? 0.398 1.210 -22.053 1.00 91.94 177 ILE A N 1
ATOM 1374 C CA . ILE A 1 177 ? -0.278 -0.068 -21.807 1.00 91.94 177 ILE A CA 1
ATOM 1375 C C . ILE A 1 177 ? -1.793 0.124 -21.725 1.00 91.94 177 ILE A C 1
ATOM 1377 O O . ILE A 1 177 ? -2.520 -0.607 -22.395 1.00 91.94 177 ILE A O 1
ATOM 1381 N N . LEU A 1 178 ? -2.259 1.141 -20.994 1.00 86.81 178 LEU A N 1
ATOM 1382 C CA . LEU A 1 178 ? -3.685 1.468 -20.885 1.00 86.81 178 LEU A CA 1
ATOM 1383 C C . LEU A 1 178 ? -4.313 1.844 -22.235 1.00 86.81 178 LEU A C 1
ATOM 1385 O O . LEU A 1 178 ? -5.431 1.440 -22.544 1.00 86.81 178 LEU A O 1
ATOM 1389 N N . LEU A 1 179 ? -3.602 2.606 -23.069 1.00 88.81 179 LEU A N 1
ATOM 1390 C CA . LEU A 1 179 ? -4.087 2.952 -24.408 1.00 88.81 179 LEU A CA 1
ATOM 1391 C C . LEU A 1 179 ? -4.189 1.717 -25.311 1.00 88.81 179 LEU A C 1
ATOM 1393 O O . LEU A 1 179 ? -5.159 1.574 -26.055 1.00 88.81 179 LEU A O 1
ATOM 1397 N N . ASN A 1 180 ? -3.217 0.809 -25.228 1.00 89.44 180 ASN A N 1
ATOM 1398 C CA . ASN A 1 180 ? -3.220 -0.421 -26.014 1.00 89.44 180 ASN A CA 1
ATOM 1399 C C . ASN A 1 180 ? -4.364 -1.358 -25.609 1.00 89.44 180 ASN A C 1
ATOM 1401 O O . ASN A 1 180 ? -5.010 -1.932 -26.484 1.00 89.44 180 ASN A O 1
ATOM 1405 N N . THR A 1 181 ? -4.646 -1.495 -24.310 1.00 85.50 181 THR A N 1
ATOM 1406 C CA . THR A 1 181 ? -5.773 -2.310 -23.832 1.00 85.50 181 THR A CA 1
ATOM 1407 C C . THR A 1 181 ? -7.118 -1.716 -24.233 1.00 85.50 181 THR A C 1
ATOM 1409 O O . THR A 1 181 ? -7.973 -2.456 -24.713 1.00 85.50 181 THR A O 1
ATOM 1412 N N . LEU A 1 182 ? -7.297 -0.394 -24.128 1.00 84.00 182 LEU A N 1
ATOM 1413 C CA . LEU A 1 182 ? -8.525 0.276 -24.573 1.00 84.00 182 LEU A CA 1
ATOM 1414 C C . LEU A 1 182 ? -8.785 0.061 -26.069 1.00 84.00 182 LEU A C 1
ATOM 1416 O O . LEU A 1 182 ? -9.886 -0.340 -26.449 1.00 84.00 182 LEU A O 1
ATOM 1420 N N . ASN A 1 183 ? -7.767 0.260 -26.910 1.00 86.81 183 ASN A N 1
ATOM 1421 C CA . ASN A 1 183 ? -7.892 0.055 -28.354 1.00 86.81 183 ASN A CA 1
ATOM 1422 C C . ASN A 1 183 ? -8.218 -1.409 -28.692 1.00 86.81 183 ASN A C 1
ATOM 1424 O O . ASN A 1 183 ? -9.113 -1.665 -29.490 1.00 86.81 183 ASN A O 1
ATOM 1428 N N . ALA A 1 184 ? -7.575 -2.372 -28.024 1.00 80.31 184 ALA A N 1
ATOM 1429 C CA . ALA A 1 184 ? -7.858 -3.791 -28.231 1.00 80.31 184 ALA A CA 1
ATOM 1430 C C . ALA A 1 184 ? -9.306 -4.177 -27.872 1.00 80.31 184 ALA A C 1
ATOM 1432 O O . ALA A 1 184 ? -9.883 -5.037 -28.529 1.00 80.31 184 ALA A O 1
ATOM 1433 N N . THR A 1 185 ? -9.906 -3.541 -26.857 1.00 75.62 185 THR A N 1
ATOM 1434 C CA . THR A 1 185 ? -11.313 -3.786 -26.484 1.00 75.62 185 THR A CA 1
ATOM 1435 C C . THR A 1 185 ? -12.324 -3.107 -27.408 1.00 75.62 185 THR A C 1
ATOM 1437 O O . THR A 1 185 ? -13.442 -3.600 -27.548 1.00 75.62 185 THR A O 1
ATOM 1440 N N . ALA A 1 186 ? -11.945 -2.001 -28.056 1.00 70.44 186 ALA A N 1
ATOM 1441 C CA . ALA A 1 186 ? -12.790 -1.304 -29.026 1.00 70.44 186 ALA A CA 1
ATOM 1442 C C . ALA A 1 186 ? -12.887 -2.041 -30.376 1.00 70.44 186 ALA A C 1
ATOM 1444 O O . ALA A 1 186 ? -13.874 -1.871 -31.089 1.00 70.44 186 ALA A O 1
ATOM 1445 N N . ASP A 1 187 ? -11.893 -2.875 -30.701 1.00 60.19 187 ASP A N 1
ATOM 1446 C CA . ASP A 1 187 ? -11.816 -3.637 -31.955 1.00 60.19 187 ASP A CA 1
ATOM 1447 C C . ASP A 1 187 ? -12.439 -5.050 -31.871 1.00 60.19 187 ASP A C 1
ATOM 1449 O O . ASP A 1 187 ? -12.438 -5.791 -32.858 1.00 60.19 187 ASP A O 1
ATOM 1453 N N . THR A 1 188 ? -12.999 -5.445 -30.721 1.00 46.59 188 THR A N 1
ATOM 1454 C CA . THR A 1 188 ? -13.784 -6.686 -30.577 1.00 46.59 188 THR A CA 1
ATOM 1455 C C . THR A 1 188 ? -15.269 -6.437 -30.894 1.00 46.59 188 THR A C 1
ATOM 1457 O O . THR A 1 188 ? -15.899 -5.681 -30.153 1.00 46.59 188 THR A O 1
ATOM 1460 N N . PRO A 1 189 ? -15.831 -7.031 -31.972 1.00 50.69 189 PRO A N 1
ATOM 1461 C CA . PRO A 1 189 ? -17.224 -6.830 -32.388 1.00 50.69 189 PRO A CA 1
ATOM 1462 C C . PRO A 1 189 ? -18.260 -7.493 -31.471 1.00 50.69 189 PRO A C 1
ATOM 1464 O O . PRO A 1 189 ? -17.933 -8.522 -30.833 1.00 50.69 189 PRO A O 1
#

Foldseek 3Di:
DAKAWLVLLCLLQVDDSVVVVVCCVVVVWDWPDPPDDDRRTITDPVSSCVNNVHDDPPVLSVLSRVLRVQDLVSLQVVLVSCVVVVNNLSSQVSLVSSVVVVNLVSLQVNLLCQLQVRNHDHDNVSSLVSLVSSVVVVNPLSVQLNVCCPDPNNVVCVVVSVSVVNSVVSVVSVVVVVVVVVVVVVPDD

Solvent-accessible surface area (backbone atoms only — not comparable to full-atom values): 9806 Å² total; per-residue (Å²): 138,60,59,33,38,47,68,51,48,21,57,65,49,74,44,53,60,69,57,53,49,53,31,38,76,72,68,76,40,62,58,81,48,88,84,46,63,75,86,70,26,33,31,45,42,70,64,43,32,67,70,40,72,57,88,72,63,76,87,50,51,62,39,54,38,39,26,61,74,62,39,38,66,30,16,26,52,46,17,50,55,28,40,77,66,74,31,39,51,65,13,48,66,28,14,50,53,5,30,74,67,67,32,44,68,19,18,44,54,44,13,50,23,18,41,55,35,56,49,42,74,67,34,59,69,60,12,50,54,28,22,51,50,13,26,75,72,67,31,69,66,20,39,53,51,36,54,44,49,74,30,74,70,32,43,52,32,59,74,69,63,36,34,70,64,43,44,52,53,49,51,54,52,50,52,52,52,54,52,52,52,53,53,58,61,71,72,58,133

Sequence (189 aa):
MHLISLNTAAALTGLTKRTLWRYIDSGRLTVANPNEPGEKAHVHLDEILALSGLTIDPEYHPTIVDADRGDPIAQCDLGILLLMNQRPADAIPWFQRAANAFYPDAMCWLARAYLSGEGIEINLETGVQWIDTAARKGHPLGQAMHQFLHSFAGQELLHAQNHTALNKALDDVERQILLNTLNATADTP

Nearest PDB structures (foldseek):
  8sxq-assembly2_B  TM=6.886E-01  e=2.719E-03  Legionella pneumophila
  5b26-assembly2_C  TM=5.538E-01  e=2.024E-03  Mus musculus
  1ouv-assembly1_A  TM=7.707E-01  e=2.886E-02  Helicobacter pylori 26695
  6deh-assembly2_B  TM=6.284E-01  e=9.775E-03  Legionella pneumophila subsp. pneumophila str. Philadelphia 1
  6ur7-assembly1_B  TM=6.243E-01  e=3.031E-02  Oxalobacter formigenes

Organism: NCBI:txid504901

Secondary structure (DSSP, 8-state):
--EEEHHHHHHHH---HHHHHHHHHTTSS-BS-TTS-GGG-EEEHHHHHHHHT----GGGHHHHHHHHHT-HHHHHHHHHHHHHTT-HHHHHHHHHHHHHTT-HHHHHHHHHHHHHTSSS---HHHHHHHHHHHHHTT-HHHHHHHHHHTSHHHHHHHHTT-HHHHHHHHHHHHHHHHHHHHHHHHT--

Radius of gyration: 19.2 Å; Cα contacts (8 Å, |Δi|>4): 271; chains: 1; bounding box: 46×26×60 Å

Mean predicted aligned error: 4.47 Å